Protein AF-0000000082882345 (afdb_homodimer)

Secondary structure (DSSP, 8-state):
-HHHHHHHHHHHHHHHHTT--HHHHHHHHHHHHHHHHHHHHHH---HHHHHHHTPPTT-HHHHHHHHHHHHTHHHHHHHHHHHHHHHHHHHHHHHSTT--HHHHHHHHH---TTS---GGGGGGS------S-----/-HHHHHHHHHHHHHHHHTT--HHHHHHHHHHHHHHHHHHHHHH---HHHHHHHTPPTT-HHHHHHHHHHHHTHHHHHHHHHHHHHHHHHHHHHHHSSS--HHHHHHHHH---TTS---GGGGGGS------S-----

Radius of gyration: 20.11 Å; Cα contacts (8 Å, |Δi|>4): 375; chains: 2; bounding box: 35×78×41 Å

Foldseek 3Di:
DVVVVVVLVVQLVVVVVVPDDSVVSSVVSVVVVVVLVCCCVVVVDDSVVVLVVVDDVVDPSVVVVVVCVVVPVVVVVVVVLVVQLVVQCVVCVVDPDPPDSVVSSCVVVDDPPPPDPDCVVVVVPDDPDPDPDDPDD/DVVVVVVLVVQLVVVVVVPDDSVVSSVVSVVVVVVLVCCCVVVVDDSVVVLVVVDDVVDPSVVVVVVCVVVPVVVVVVVVLVVQLVVQCVVCVVDPDPPDSVVSSCVVVDDPPPPDPDCVVVVVPDDDDPDPDDPDD

pLDDT: mean 76.79, std 26.61, range [17.96, 98.16]

InterPro domains:
  IPR008927 6-phosphogluconate dehydrogenase-like, C-terminal domain superfamily [SSF48179] (4-93)
  IPR029036 Pyrroline-5-carboxylate reductase, dimerisation domain [PF14748] (3-90)

Solvent-accessible surface area (backbone atoms only — not comparable to full-atom values): 14504 Å² total; per-residue (Å²): 54,46,61,47,23,48,47,31,48,13,38,14,51,13,34,34,73,73,68,39,57,62,71,59,18,40,52,41,29,28,45,18,32,31,44,37,17,46,49,38,70,73,70,67,51,57,42,70,58,56,26,54,71,67,43,52,92,92,32,30,56,50,44,18,44,48,38,31,61,74,60,38,47,43,60,34,34,22,50,12,44,44,42,16,39,53,44,36,51,58,51,41,63,68,66,52,70,94,65,54,71,63,57,52,45,42,54,59,29,42,53,68,81,82,62,75,63,74,68,80,63,61,61,71,72,69,64,70,86,76,73,90,71,80,85,70,129,53,45,60,46,23,47,48,32,48,12,37,15,50,14,34,35,74,74,69,39,57,62,71,58,17,41,52,40,29,27,46,16,33,30,43,36,18,46,48,37,69,72,69,65,50,57,41,70,56,56,27,52,71,68,43,52,91,92,32,30,56,50,43,17,42,48,39,32,60,74,59,37,48,43,58,35,35,22,49,11,46,44,42,16,38,54,43,35,52,57,51,42,62,68,66,51,72,91,66,54,70,62,56,53,44,42,54,59,30,43,54,68,79,81,62,74,62,70,65,80,63,58,62,70,70,69,65,70,83,76,74,90,71,81,86,73,131

Sequence (274 aa):
MSMMFAAIEGLADGGVKMGLPRDLSIKLAAHTLLGAAKMVLETGEHPAVLKEEVQSPAGSTIYGIHELERGGMRGLLINAVEAASNRSKNVGDQNLPRQSIHRTLISTFACPEGMVVPSKFDNCEHSPPLTPGTCQFMSMMFAAIEGLADGGVKMGLPRDLSIKLAAHTLLGAAKMVLETGEHPAVLKEEVQSPAGSTIYGIHELERGGMRGLLINAVEAASNRSKNVGDQNLPRQSIHRTLISTFACPEGMVVPSKFDNCEHSPPLTPGTCQF

Structure (mmCIF, N/CA/C/O backbone):
data_AF-0000000082882345-model_v1
#
loop_
_entity.id
_entity.type
_entity.pdbx_description
1 polymer 'pyrroline-5-carboxylate reductase'
#
loop_
_atom_site.group_PDB
_atom_site.id
_atom_site.type_symbol
_atom_site.label_atom_id
_atom_site.label_alt_id
_atom_site.label_comp_id
_atom_site.label_asym_id
_atom_site.label_entity_id
_atom_site.label_seq_id
_atom_site.pdbx_PDB_ins_code
_atom_site.Cartn_x
_atom_site.Cartn_y
_atom_site.Cartn_z
_atom_site.occupancy
_atom_site.B_iso_or_equiv
_atom_site.auth_seq_id
_atom_site.auth_comp_id
_atom_site.auth_asym_id
_atom_site.auth_atom_id
_atom_site.pdbx_PDB_model_num
ATOM 1 N N . MET A 1 1 ? -0.549 5.593 8.267 1 82 1 MET A N 1
ATOM 2 C CA . MET A 1 1 ? -0.065 4.222 8.409 1 82 1 MET A CA 1
ATOM 3 C C . MET A 1 1 ? -1.224 3.231 8.383 1 82 1 MET A C 1
ATOM 5 O O . MET A 1 1 ? -1.162 2.216 7.688 1 82 1 MET A O 1
ATOM 9 N N . SER A 1 2 ? -2.326 3.56 9.036 1 89.08 2 SER A N 1
ATOM 10 C CA . SER A 1 2 ? -3.488 2.685 9.151 1 89.08 2 SER A CA 1
ATOM 11 C C . SER A 1 2 ? -3.963 2.214 7.78 1 89.08 2 SER A C 1
ATOM 13 O O . SER A 1 2 ? -4.337 1.052 7.612 1 89.08 2 SER A O 1
ATOM 15 N N . MET A 1 3 ? -3.859 3.046 6.853 1 92.65 3 MET A N 1
ATOM 16 C CA . MET A 1 3 ? -4.312 2.751 5.497 1 92.65 3 MET A CA 1
ATOM 17 C C . MET A 1 3 ? -3.505 1.607 4.89 1 92.65 3 MET A C 1
ATOM 19 O O . MET A 1 3 ? -4.05 0.774 4.164 1 92.65 3 MET A O 1
ATOM 23 N N . MET A 1 4 ? -2.257 1.597 5.227 1 95.06 4 MET A N 1
ATOM 24 C CA . MET A 1 4 ? -1.388 0.574 4.652 1 95.06 4 MET A CA 1
ATOM 25 C C . MET A 1 4 ? -1.59 -0.767 5.351 1 95.06 4 MET A C 1
ATOM 27 O O . MET A 1 4 ? -1.364 -1.822 4.756 1 95.06 4 MET A O 1
ATOM 31 N N . PHE A 1 5 ? -2.014 -0.707 6.645 1 96.99 5 PHE A N 1
ATOM 32 C CA . PHE A 1 5 ? -2.42 -1.958 7.275 1 96.99 5 PHE A CA 1
ATOM 33 C C . PHE A 1 5 ? -3.628 -2.555 6.564 1 96.99 5 PHE A C 1
ATOM 35 O O . PHE A 1 5 ? -3.713 -3.773 6.389 1 96.99 5 PHE A O 1
ATOM 42 N N . ALA A 1 6 ? -4.529 -1.711 6.148 1 96.84 6 ALA A N 1
ATOM 43 C CA . ALA A 1 6 ? -5.684 -2.175 5.383 1 96.84 6 ALA A CA 1
ATOM 44 C C . ALA A 1 6 ? -5.252 -2.771 4.047 1 96.84 6 ALA A C 1
ATOM 46 O O . ALA A 1 6 ? -5.849 -3.74 3.57 1 96.84 6 ALA A O 1
ATOM 47 N N . ALA A 1 7 ? -4.252 -2.148 3.452 1 97.79 7 ALA A N 1
ATOM 48 C CA . ALA A 1 7 ? -3.725 -2.678 2.197 1 97.79 7 ALA A CA 1
ATOM 49 C C . ALA A 1 7 ? -3.119 -4.064 2.399 1 97.79 7 ALA A C 1
ATOM 51 O O . ALA A 1 7 ? -3.347 -4.971 1.594 1 97.79 7 ALA A O 1
ATOM 52 N N . ILE A 1 8 ? -2.349 -4.205 3.494 1 97.77 8 ILE A N 1
ATOM 53 C CA . ILE A 1 8 ? -1.75 -5.501 3.793 1 97.77 8 ILE A CA 1
ATOM 54 C C . ILE A 1 8 ? -2.849 -6.539 4.011 1 97.77 8 ILE A C 1
ATOM 56 O O . ILE A 1 8 ? -2.751 -7.668 3.524 1 97.77 8 ILE A O 1
ATOM 60 N N . GLU A 1 9 ? -3.923 -6.146 4.689 1 97.84 9 GLU A N 1
ATOM 61 C CA . GLU A 1 9 ? -5.057 -7.042 4.891 1 97.84 9 GLU A CA 1
ATOM 62 C C . GLU A 1 9 ? -5.679 -7.455 3.56 1 97.84 9 GLU A C 1
ATOM 64 O O . GLU A 1 9 ? -5.962 -8.635 3.341 1 97.84 9 GLU A O 1
ATOM 69 N N . GLY A 1 10 ? -5.876 -6.488 2.696 1 97.77 10 GLY A N 1
ATOM 70 C CA . GLY A 1 10 ? -6.459 -6.784 1.397 1 97.77 10 GLY A CA 1
ATOM 71 C C . GLY A 1 10 ? -5.608 -7.719 0.561 1 97.77 10 GLY A C 1
ATOM 72 O O . GLY A 1 10 ? -6.116 -8.685 -0.012 1 97.77 10 GLY A O 1
ATOM 73 N N . LEU A 1 11 ? -4.323 -7.442 0.508 1 97.69 11 LEU A N 1
ATOM 74 C CA . LEU A 1 11 ? -3.398 -8.3 -0.225 1 97.69 11 LEU A CA 1
ATOM 75 C C . LEU A 1 11 ? -3.383 -9.708 0.361 1 97.69 11 LEU A C 1
ATOM 77 O O . LEU A 1 11 ? -3.431 -10.693 -0.38 1 97.69 11 LEU A O 1
ATOM 81 N N . ALA A 1 12 ? -3.306 -9.758 1.709 1 97.83 12 ALA A N 1
ATOM 82 C CA . ALA A 1 12 ? -3.276 -11.051 2.389 1 97.83 12 ALA A CA 1
ATOM 83 C C . ALA A 1 12 ? -4.549 -11.845 2.114 1 97.83 12 ALA A C 1
ATOM 85 O O . ALA A 1 12 ? -4.495 -13.054 1.875 1 97.83 12 ALA A O 1
ATOM 86 N N . ASP A 1 13 ? -5.715 -11.21 2.123 1 98.16 13 ASP A N 1
ATOM 87 C CA . ASP A 1 13 ? -6.977 -11.87 1.805 1 98.16 13 ASP A CA 1
ATOM 88 C C . ASP A 1 13 ? -6.965 -12.423 0.382 1 98.16 13 ASP A C 1
ATOM 90 O O . ASP A 1 13 ? -7.516 -13.494 0.122 1 98.16 13 ASP A O 1
ATOM 94 N N . GLY A 1 14 ? -6.403 -11.672 -0.5 1 97.65 14 GLY A N 1
ATOM 95 C CA . GLY A 1 14 ? -6.219 -12.197 -1.843 1 97.65 14 GLY A CA 1
ATOM 96 C C . GLY A 1 14 ? -5.374 -13.457 -1.881 1 97.65 14 GLY A C 1
ATOM 97 O O . GLY A 1 14 ? -5.715 -14.418 -2.573 1 97.65 14 GLY A O 1
ATOM 98 N N . GLY A 1 15 ? -4.251 -13.426 -1.155 1 96.09 15 GLY A N 1
ATOM 99 C CA . GLY A 1 15 ? -3.427 -14.62 -1.05 1 96.09 15 GLY A CA 1
ATOM 100 C C . GLY A 1 15 ? -4.179 -15.817 -0.498 1 96.09 15 GLY A C 1
ATOM 101 O O . GLY A 1 15 ? -4.084 -16.92 -1.04 1 96.09 15 GLY A O 1
ATOM 102 N N . VAL A 1 16 ? -4.923 -15.636 0.565 1 97.32 16 VAL A N 1
ATOM 103 C CA . VAL A 1 16 ? -5.715 -16.694 1.183 1 97.32 16 VAL A CA 1
ATOM 104 C C . VAL A 1 16 ? -6.747 -17.216 0.187 1 97.32 16 VAL A C 1
ATOM 106 O O . VAL A 1 16 ? -6.933 -18.428 0.053 1 97.32 16 VAL A O 1
ATOM 109 N N . LYS A 1 17 ? -7.39 -16.321 -0.508 1 97.53 17 LYS A N 1
ATOM 110 C CA . LYS A 1 17 ? -8.37 -16.706 -1.52 1 97.53 17 LYS A CA 1
ATOM 111 C C . LYS A 1 17 ? -7.744 -17.613 -2.576 1 97.53 17 LYS A C 1
ATOM 113 O O . LYS A 1 17 ? -8.397 -18.528 -3.082 1 97.53 17 LYS A O 1
ATOM 118 N N . MET A 1 18 ? -6.531 -17.349 -2.827 1 95.55 18 MET A N 1
ATOM 119 C CA . MET A 1 18 ? -5.846 -18.103 -3.873 1 95.55 18 MET A CA 1
ATOM 120 C C . MET A 1 18 ? -5.207 -19.366 -3.304 1 95.55 18 MET A C 1
ATOM 122 O O . MET A 1 18 ? -4.475 -20.067 -4.005 1 95.55 18 MET A O 1
ATOM 126 N N . GLY A 1 19 ? -5.306 -19.606 -1.957 1 94.29 19 GLY A N 1
ATOM 127 C CA . GLY A 1 19 ? -4.934 -20.905 -1.42 1 94.29 19 GLY A CA 1
ATOM 128 C C . GLY A 1 19 ? -3.744 -20.844 -0.481 1 94.29 19 GLY A C 1
ATOM 129 O O . GLY A 1 19 ? -3.263 -21.878 -0.012 1 94.29 19 GLY A O 1
ATOM 130 N N . LEU A 1 20 ? -3.263 -19.697 -0.133 1 94.35 20 LEU A N 1
ATOM 131 C CA . LEU A 1 20 ? -2.132 -19.575 0.781 1 94.35 20 LEU A CA 1
ATOM 132 C C . LEU A 1 20 ? -2.606 -19.528 2.229 1 94.35 20 LEU A C 1
ATOM 134 O O . LEU A 1 20 ? -3.662 -18.962 2.523 1 94.35 20 LEU A O 1
ATOM 138 N N . PRO A 1 21 ? -1.795 -20.12 3.056 1 96.67 21 PRO A N 1
ATOM 139 C CA . PRO A 1 21 ? -2.117 -19.931 4.472 1 96.67 21 PRO A CA 1
ATOM 140 C C . PRO A 1 21 ? -2.099 -18.463 4.891 1 96.67 21 PRO A C 1
ATOM 142 O O . PRO A 1 21 ? -1.271 -17.689 4.404 1 96.67 21 PRO A O 1
ATOM 145 N N . ARG A 1 22 ? -2.899 -18.092 5.827 1 96.58 22 ARG A N 1
ATOM 146 C CA . ARG A 1 22 ? -3.083 -16.708 6.252 1 96.58 22 ARG A CA 1
ATOM 147 C C . ARG A 1 22 ? -1.765 -16.097 6.714 1 96.58 22 ARG A C 1
ATOM 149 O O . ARG A 1 22 ? -1.422 -14.979 6.324 1 96.58 22 ARG A O 1
ATOM 156 N N . ASP A 1 23 ? -1.01 -16.795 7.553 1 95.58 23 ASP A N 1
ATOM 157 C CA . ASP A 1 23 ? 0.224 -16.254 8.114 1 95.58 23 ASP A CA 1
ATOM 158 C C . ASP A 1 23 ? 1.242 -15.955 7.015 1 95.58 23 ASP A C 1
ATOM 160 O O . ASP A 1 23 ? 1.903 -14.915 7.041 1 95.58 23 ASP A O 1
ATOM 164 N N . LEU A 1 24 ? 1.328 -16.855 6.091 1 95.14 24 LEU A N 1
ATOM 165 C CA . LEU A 1 24 ? 2.23 -16.659 4.961 1 95.14 24 LEU A CA 1
ATOM 166 C C . LEU A 1 24 ? 1.772 -15.488 4.098 1 95.14 24 LEU A C 1
ATOM 168 O O . LEU A 1 24 ? 2.594 -14.689 3.641 1 95.14 24 LEU A O 1
ATOM 172 N N . SER A 1 25 ? 0.481 -15.417 3.927 1 96.88 25 SER A N 1
ATOM 173 C CA . SER A 1 25 ? -0.074 -14.349 3.101 1 96.88 25 SER A CA 1
ATOM 174 C C . SER A 1 25 ? 0.215 -12.978 3.704 1 96.88 25 SER A C 1
ATOM 176 O O . SER A 1 25 ? 0.553 -12.036 2.983 1 96.88 25 SER A O 1
ATOM 178 N N . ILE A 1 26 ? 0.143 -12.87 5.026 1 97.41 26 ILE A N 1
ATOM 179 C CA . ILE A 1 26 ? 0.403 -11.606 5.708 1 97.41 26 ILE A CA 1
ATOM 180 C C . ILE A 1 26 ? 1.878 -11.24 5.57 1 97.41 26 ILE A C 1
ATOM 182 O O . ILE A 1 26 ? 2.213 -10.094 5.259 1 97.41 26 ILE A O 1
ATOM 186 N N . LYS A 1 27 ? 2.695 -12.19 5.758 1 96.22 27 LYS A N 1
ATOM 187 C CA . LYS A 1 27 ? 4.132 -11.95 5.663 1 96.22 27 LYS A CA 1
ATOM 188 C C . LYS A 1 27 ? 4.527 -11.529 4.25 1 96.22 27 LYS A C 1
ATOM 190 O O . LYS A 1 27 ? 5.305 -10.59 4.071 1 96.22 27 LYS A O 1
ATOM 195 N N . LEU A 1 28 ? 3.963 -12.22 3.281 1 95.35 28 LEU A N 1
ATOM 196 C CA . LEU A 1 28 ? 4.269 -11.893 1.892 1 95.35 28 LEU A CA 1
ATOM 197 C C . LEU A 1 28 ? 3.762 -10.499 1.538 1 95.35 28 LEU A C 1
ATOM 199 O O . LEU A 1 28 ? 4.456 -9.735 0.863 1 95.35 28 LEU A O 1
ATOM 203 N N . ALA A 1 29 ? 2.575 -10.208 1.977 1 97.34 29 ALA A N 1
ATOM 204 C CA . ALA A 1 29 ? 2.014 -8.882 1.729 1 97.34 29 ALA A CA 1
ATOM 205 C C . ALA A 1 29 ? 2.883 -7.793 2.353 1 97.34 29 ALA A C 1
ATOM 207 O O . ALA A 1 29 ? 3.174 -6.78 1.714 1 97.34 29 ALA A O 1
ATOM 208 N N . ALA A 1 30 ? 3.308 -7.992 3.599 1 96.94 30 ALA A N 1
ATOM 209 C CA . ALA A 1 30 ? 4.151 -7.02 4.29 1 96.94 30 ALA A CA 1
ATOM 210 C C . ALA A 1 30 ? 5.494 -6.858 3.583 1 96.94 30 ALA A C 1
ATOM 212 O O . ALA A 1 30 ? 6 -5.742 3.445 1 96.94 30 ALA A O 1
ATOM 213 N N . HIS A 1 31 ? 6.048 -7.894 3.089 1 95.37 31 HIS A N 1
ATOM 214 C CA . HIS A 1 31 ? 7.313 -7.837 2.365 1 95.37 31 HIS A CA 1
ATOM 215 C C . HIS A 1 31 ? 7.153 -7.112 1.033 1 95.37 31 HIS A C 1
ATOM 217 O O . HIS A 1 31 ? 8.073 -6.427 0.58 1 95.37 31 HIS A O 1
ATOM 223 N N . THR A 1 32 ? 5.999 -7.324 0.413 1 95.94 32 THR A N 1
ATOM 224 C CA . THR A 1 32 ? 5.724 -6.612 -0.83 1 95.94 32 THR A CA 1
ATOM 225 C C . THR A 1 32 ? 5.736 -5.103 -0.604 1 95.94 32 THR A C 1
ATOM 227 O 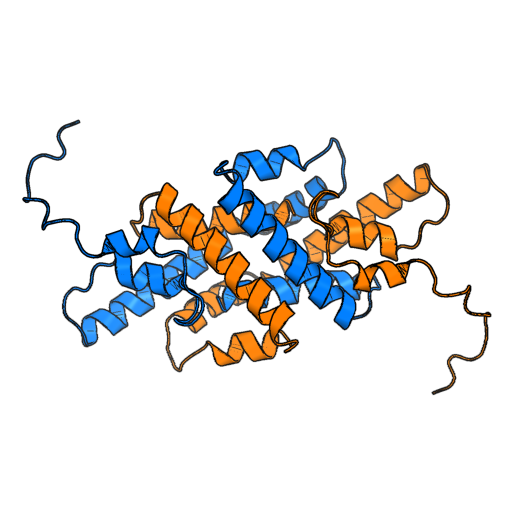O . THR A 1 32 ? 6.313 -4.356 -1.396 1 95.94 32 THR A O 1
ATOM 230 N N . LEU A 1 33 ? 5.079 -4.651 0.497 1 97.02 33 LEU A N 1
ATOM 231 C CA . LEU A 1 33 ? 5.101 -3.233 0.838 1 97.02 33 LEU A CA 1
ATOM 232 C C . LEU A 1 33 ? 6.519 -2.774 1.161 1 97.02 33 LEU A C 1
ATOM 234 O O . LEU A 1 33 ? 6.958 -1.722 0.691 1 97.02 33 LEU A O 1
ATOM 238 N N . LEU A 1 34 ? 7.247 -3.575 1.949 1 95.73 34 LEU A N 1
ATOM 239 C CA . LEU A 1 34 ? 8.612 -3.25 2.349 1 95.73 34 LEU A CA 1
ATOM 240 C C . LEU A 1 34 ? 9.518 -3.114 1.13 1 95.73 34 LEU A C 1
ATOM 242 O O . LEU A 1 34 ? 10.278 -2.149 1.021 1 95.73 34 LEU A O 1
ATOM 246 N N . GLY A 1 35 ? 9.421 -4.057 0.228 1 93.79 35 GLY A N 1
ATOM 247 C CA . GLY A 1 35 ? 10.234 -4.039 -0.977 1 93.79 35 GLY A CA 1
ATOM 248 C C . GLY A 1 35 ? 9.968 -2.832 -1.858 1 93.79 35 GLY A C 1
ATOM 249 O O . GLY A 1 35 ? 10.904 -2.175 -2.319 1 93.79 35 GLY A O 1
ATOM 250 N N . ALA A 1 36 ? 8.733 -2.57 -2.077 1 96.08 36 ALA A N 1
ATOM 251 C CA . ALA A 1 36 ? 8.37 -1.426 -2.911 1 96.08 36 ALA A CA 1
ATOM 252 C C . ALA A 1 36 ? 8.864 -0.12 -2.295 1 96.08 36 ALA A C 1
ATOM 254 O O . ALA A 1 36 ? 9.446 0.719 -2.987 1 96.08 36 ALA A O 1
ATOM 255 N N . ALA A 1 37 ? 8.621 0.016 -1.001 1 96.25 37 ALA A N 1
ATOM 256 C CA . ALA A 1 37 ? 9.051 1.225 -0.304 1 96.25 37 ALA A CA 1
ATOM 257 C C . ALA A 1 37 ? 10.565 1.398 -0.387 1 96.25 37 ALA A C 1
ATOM 259 O O . ALA A 1 37 ? 11.055 2.485 -0.704 1 96.25 37 ALA A O 1
ATOM 260 N N . LYS A 1 38 ? 11.277 0.355 -0.131 1 95.38 38 LYS A N 1
ATOM 261 C CA . LYS A 1 38 ? 12.736 0.4 -0.163 1 95.38 38 LYS A CA 1
ATOM 262 C C . LYS A 1 38 ? 13.245 0.772 -1.553 1 95.38 38 LYS A C 1
ATOM 264 O O . LYS A 1 38 ? 14.18 1.563 -1.687 1 95.38 38 LYS A O 1
ATOM 269 N N . MET A 1 39 ? 12.674 0.239 -2.557 1 95.98 39 MET A N 1
ATOM 270 C CA . MET A 1 39 ? 13.119 0.519 -3.919 1 95.98 39 MET A CA 1
ATOM 271 C C . MET A 1 39 ? 12.958 1.999 -4.251 1 95.98 39 MET A C 1
ATOM 273 O O . MET A 1 39 ? 13.855 2.61 -4.833 1 95.98 39 MET A O 1
ATOM 277 N N . VAL A 1 40 ? 11.828 2.525 -3.867 1 96.49 40 VAL A N 1
ATOM 278 C CA . VAL A 1 40 ? 11.588 3.941 -4.121 1 96.49 40 VAL A CA 1
ATOM 279 C C . VAL A 1 40 ? 12.592 4.785 -3.339 1 96.49 40 VAL A C 1
ATOM 281 O O . VAL A 1 40 ? 13.176 5.727 -3.881 1 96.49 40 VAL A O 1
ATOM 284 N N . LEU A 1 41 ? 12.825 4.437 -2.072 1 95.34 41 LEU A N 1
ATOM 285 C CA . LEU A 1 41 ? 13.658 5.234 -1.179 1 95.34 41 LEU A CA 1
ATOM 286 C C . LEU A 1 41 ? 15.134 5.074 -1.526 1 95.34 41 LEU A C 1
ATOM 288 O O . LEU A 1 41 ? 15.91 6.026 -1.41 1 95.34 41 LEU A O 1
ATOM 292 N N . GLU A 1 42 ? 15.555 3.965 -1.969 1 94.92 42 GLU A N 1
ATOM 293 C CA . GLU A 1 42 ? 16.961 3.692 -2.255 1 94.92 42 GLU A CA 1
ATOM 294 C C . GLU A 1 42 ? 17.342 4.17 -3.654 1 94.92 42 GLU A C 1
ATOM 296 O O . GLU A 1 42 ? 18.434 4.705 -3.856 1 94.92 42 GLU A O 1
ATOM 301 N N . THR A 1 43 ? 16.478 3.986 -4.66 1 94.77 43 THR A N 1
ATOM 302 C CA . THR A 1 43 ? 16.807 4.332 -6.038 1 94.77 43 THR A CA 1
ATOM 303 C C . THR A 1 43 ? 16.533 5.809 -6.305 1 94.77 43 THR A C 1
ATOM 305 O O . THR A 1 43 ? 17.16 6.415 -7.177 1 94.77 43 THR A O 1
ATOM 308 N N . GLY A 1 44 ? 15.473 6.342 -5.634 1 94.65 44 GLY A N 1
ATOM 309 C CA . GLY A 1 44 ? 15.048 7.708 -5.9 1 94.65 44 GLY A CA 1
ATOM 310 C C . GLY A 1 44 ? 14.275 7.85 -7.197 1 94.65 44 GLY A C 1
ATOM 311 O O . GLY A 1 44 ? 13.96 8.965 -7.619 1 94.65 44 GLY A O 1
ATOM 312 N N . GLU A 1 45 ? 14.021 6.754 -7.825 1 95.31 45 GLU A N 1
ATOM 313 C CA . GLU A 1 45 ? 13.244 6.779 -9.061 1 95.31 45 GLU A CA 1
ATOM 314 C C . GLU A 1 45 ? 11.765 7.024 -8.779 1 95.31 45 GLU A C 1
ATOM 316 O O . GLU A 1 45 ? 11.252 6.62 -7.733 1 95.31 45 GLU A O 1
ATOM 321 N N . HIS A 1 46 ? 11.189 7.678 -9.721 1 97.21 46 HIS A N 1
ATOM 322 C CA . HIS A 1 46 ? 9.753 7.894 -9.594 1 97.21 46 HIS A CA 1
ATOM 323 C C . HIS A 1 46 ? 8.996 6.569 -9.577 1 97.21 46 HIS A C 1
ATOM 325 O O . HIS A 1 46 ? 9.294 5.669 -10.365 1 97.21 46 HIS A O 1
ATOM 331 N N . PRO A 1 47 ? 8.016 6.43 -8.738 1 97.63 47 PRO A N 1
ATOM 332 C CA . PRO A 1 47 ? 7.286 5.166 -8.612 1 97.63 47 PRO A CA 1
ATOM 333 C C . PRO A 1 47 ? 6.674 4.704 -9.932 1 97.63 47 PRO A C 1
ATOM 335 O O . PRO A 1 47 ? 6.586 3.5 -10.188 1 97.63 47 PRO A O 1
ATOM 338 N N . ALA A 1 48 ? 6.222 5.628 -10.751 1 96.84 48 ALA A N 1
ATOM 339 C CA . ALA A 1 48 ? 5.64 5.268 -12.042 1 96.84 48 ALA A CA 1
ATOM 340 C C . ALA A 1 48 ? 6.643 4.507 -12.903 1 96.84 48 ALA A C 1
ATOM 342 O O . ALA A 1 48 ? 6.273 3.576 -13.622 1 96.84 48 ALA A O 1
ATOM 343 N N . VAL A 1 49 ? 7.893 4.948 -12.873 1 96.87 49 VAL A N 1
ATOM 344 C CA . VAL A 1 49 ? 8.957 4.306 -13.637 1 96.87 49 VAL A CA 1
ATOM 345 C C . VAL A 1 49 ? 9.208 2.901 -13.094 1 96.87 49 VAL A C 1
ATOM 347 O O . VAL A 1 49 ? 9.283 1.937 -13.86 1 96.87 49 VAL A O 1
ATOM 350 N N . LEU A 1 50 ? 9.317 2.745 -11.799 1 95.39 50 LEU A N 1
ATOM 351 C CA . LEU A 1 50 ? 9.542 1.45 -11.164 1 95.39 50 LEU A CA 1
ATOM 352 C C . LEU A 1 50 ? 8.385 0.497 -11.448 1 95.39 50 LEU A C 1
ATOM 354 O O . LEU A 1 50 ? 8.601 -0.692 -11.69 1 95.39 50 LEU A O 1
ATOM 358 N N . LYS A 1 51 ? 7.169 1.03 -11.384 1 94.79 51 LYS A N 1
ATOM 359 C CA . LYS A 1 51 ? 5.968 0.258 -11.688 1 94.79 51 LYS A CA 1
ATOM 360 C C . LYS A 1 51 ? 6.047 -0.357 -13.082 1 94.79 51 LYS A C 1
ATOM 362 O O . LYS A 1 51 ? 5.739 -1.537 -13.265 1 94.79 51 LYS A O 1
ATOM 367 N N . GLU A 1 52 ? 6.474 0.444 -14.022 1 94.28 52 GLU A N 1
ATOM 368 C CA . GLU A 1 52 ? 6.542 -0.015 -15.406 1 94.28 52 GLU A CA 1
ATOM 369 C C . GLU A 1 52 ? 7.684 -1.009 -15.602 1 94.28 52 GLU A C 1
ATOM 371 O O . GLU A 1 52 ? 7.577 -1.934 -16.41 1 94.28 52 GLU A O 1
ATOM 376 N N . GLU A 1 53 ? 8.77 -0.849 -14.874 1 92.39 53 GLU A N 1
ATOM 377 C CA . GLU A 1 53 ? 9.957 -1.689 -15.009 1 92.39 53 GLU A CA 1
ATOM 378 C C . GLU A 1 53 ? 9.67 -3.123 -14.574 1 92.39 53 GLU A C 1
ATOM 380 O O . GLU A 1 53 ? 10.288 -4.065 -15.075 1 92.39 53 GLU A O 1
ATOM 385 N N . VAL A 1 54 ? 8.705 -3.27 -13.733 1 89.69 54 VAL A N 1
ATOM 386 C CA . VAL A 1 54 ? 8.454 -4.602 -13.195 1 89.69 54 VAL A CA 1
ATOM 387 C C . VAL A 1 54 ? 7.336 -5.277 -13.987 1 89.69 54 VAL A C 1
ATOM 389 O O . VAL A 1 54 ? 6.965 -6.418 -13.7 1 89.69 54 VAL A O 1
ATOM 392 N N . GLN A 1 55 ? 6.799 -4.58 -14.941 1 91.12 55 GLN A N 1
ATOM 393 C CA . GLN A 1 55 ? 5.731 -5.131 -15.768 1 91.12 55 GLN A CA 1
ATOM 394 C C . GLN A 1 55 ? 6.289 -5.75 -17.046 1 91.12 55 GLN A C 1
ATOM 396 O O . GLN A 1 55 ? 6.994 -5.085 -17.808 1 91.12 55 GLN A O 1
ATOM 401 N N . SER A 1 56 ? 6.042 -6.979 -17.223 1 87.89 56 SER A N 1
ATOM 402 C CA . SER A 1 56 ? 6.422 -7.665 -18.453 1 87.89 56 SER A CA 1
ATOM 403 C C . SER A 1 56 ? 5.236 -7.794 -19.403 1 87.89 56 SER A C 1
ATOM 405 O O . SER A 1 56 ? 4.082 -7.68 -18.983 1 87.89 56 SER A O 1
ATOM 407 N N . PRO A 1 57 ? 5.475 -8.028 -20.686 1 90.45 57 PRO A N 1
ATOM 408 C CA . PRO A 1 57 ? 4.374 -8.185 -21.64 1 90.45 57 PRO A CA 1
ATOM 409 C C . PRO A 1 57 ? 3.486 -9.387 -21.324 1 90.45 57 PRO A C 1
ATOM 411 O O . PRO A 1 57 ? 3.971 -10.52 -21.275 1 90.45 57 PRO A O 1
ATOM 414 N N . ALA A 1 58 ? 2.182 -9.098 -21.003 1 90.25 58 ALA A N 1
ATOM 415 C CA . ALA A 1 58 ? 1.17 -10.107 -20.702 1 90.25 58 ALA A CA 1
ATOM 416 C C . ALA A 1 58 ? 1.509 -10.858 -19.417 1 90.25 58 ALA A C 1
ATOM 418 O O . ALA A 1 58 ? 1.09 -12.003 -19.231 1 90.25 58 ALA A O 1
ATOM 419 N N . GLY A 1 59 ? 2.345 -10.158 -18.634 1 85.91 59 GLY A N 1
ATOM 420 C CA . GLY A 1 59 ? 2.725 -10.795 -17.384 1 85.91 59 GLY A CA 1
ATOM 421 C C . GLY A 1 59 ? 1.645 -10.717 -16.321 1 85.91 59 GLY A C 1
ATOM 422 O O . GLY A 1 59 ? 0.623 -10.056 -16.515 1 85.91 59 GLY A O 1
ATOM 423 N N . SER A 1 60 ? 1.848 -11.336 -15.202 1 91.06 60 SER A N 1
ATOM 424 C CA . SER A 1 60 ? 0.858 -11.393 -14.131 1 91.06 60 SER A CA 1
ATOM 425 C C . SER A 1 60 ? 0.639 -10.019 -13.507 1 91.06 60 SER A C 1
ATOM 427 O O . SER A 1 60 ? -0.486 -9.666 -13.149 1 91.06 60 SER A O 1
ATOM 429 N N . THR A 1 61 ? 1.66 -9.23 -13.496 1 91.04 61 THR A N 1
ATOM 430 C CA . THR A 1 61 ? 1.619 -7.956 -12.785 1 91.04 61 THR A CA 1
ATOM 431 C C . THR A 1 61 ? 0.653 -6.989 -13.464 1 91.04 61 THR A C 1
ATOM 433 O O . THR A 1 61 ? -0.084 -6.265 -12.791 1 91.04 61 THR A O 1
ATOM 436 N N . ILE A 1 62 ? 0.658 -6.926 -14.778 1 94.04 62 ILE A N 1
ATOM 437 C CA . ILE A 1 62 ? -0.195 -5.981 -15.489 1 94.04 62 ILE A CA 1
ATOM 438 C C . ILE A 1 62 ? -1.662 -6.346 -15.273 1 94.04 62 ILE A C 1
ATOM 440 O O . ILE A 1 62 ? -2.534 -5.474 -15.288 1 94.04 62 ILE A O 1
ATOM 444 N N . TYR A 1 63 ? -1.961 -7.606 -15.115 1 94.88 63 TYR A N 1
ATOM 445 C CA . TYR A 1 63 ? -3.334 -8.014 -14.838 1 94.88 63 TYR A CA 1
ATOM 446 C C . TYR A 1 63 ? -3.786 -7.517 -13.47 1 94.88 63 TYR A C 1
ATOM 448 O O . TYR A 1 63 ? -4.929 -7.085 -13.306 1 94.88 63 TYR A O 1
ATOM 456 N N . GLY A 1 64 ? -2.863 -7.656 -12.501 1 95.32 64 GLY A N 1
ATOM 457 C CA . GLY A 1 64 ? -3.152 -7.074 -11.201 1 95.32 64 GLY A CA 1
ATOM 458 C C . GLY A 1 64 ? -3.362 -5.572 -11.252 1 95.32 64 GLY A C 1
ATOM 459 O O . GLY A 1 64 ? -4.33 -5.056 -10.69 1 95.32 64 GLY A O 1
ATOM 460 N N . ILE A 1 65 ? -2.546 -4.871 -11.984 1 96.56 65 ILE A N 1
ATOM 461 C CA . ILE A 1 65 ? -2.629 -3.421 -12.123 1 96.56 65 ILE A CA 1
ATOM 462 C C . ILE A 1 65 ? -3.933 -3.043 -12.821 1 96.56 65 ILE A C 1
ATOM 464 O O . ILE A 1 65 ? -4.577 -2.057 -12.455 1 96.56 65 ILE A O 1
ATOM 468 N N . HIS A 1 66 ? -4.297 -3.757 -13.827 1 97.13 66 HIS A N 1
ATOM 469 C CA . HIS A 1 66 ? -5.543 -3.501 -14.54 1 97.13 66 HIS A CA 1
ATOM 470 C C . HIS A 1 66 ? -6.733 -3.498 -13.586 1 97.13 66 HIS A C 1
ATOM 472 O O . HIS A 1 66 ? -7.627 -2.657 -13.704 1 97.13 66 HIS A O 1
ATOM 478 N N . GLU A 1 67 ? -6.783 -4.447 -12.706 1 97.54 67 GLU A N 1
ATOM 479 C CA . GLU A 1 67 ? -7.866 -4.501 -11.729 1 97.54 67 GLU A CA 1
ATOM 480 C C . GLU A 1 67 ? -7.86 -3.268 -10.829 1 97.54 67 GLU A C 1
ATOM 482 O O . GLU A 1 67 ? -8.919 -2.738 -10.486 1 97.54 67 GLU A O 1
ATOM 487 N N . LEU A 1 68 ? -6.687 -2.823 -10.413 1 97.2 68 LEU A N 1
ATOM 488 C CA . LEU A 1 68 ? -6.58 -1.636 -9.573 1 97.2 68 LEU A CA 1
ATOM 489 C C . LEU A 1 68 ? -7.081 -0.399 -10.312 1 97.2 68 LEU A C 1
ATOM 491 O O . LEU A 1 68 ? -7.791 0.428 -9.736 1 97.2 68 LEU A O 1
ATOM 495 N N . GLU A 1 69 ? -6.671 -0.28 -11.549 1 96.2 69 GLU A N 1
ATOM 496 C CA . GLU A 1 69 ? -7.103 0.861 -12.351 1 96.2 69 GLU A CA 1
ATOM 497 C C . GLU A 1 69 ? -8.611 0.833 -12.585 1 96.2 69 GLU A C 1
ATOM 499 O O . GLU A 1 69 ? -9.271 1.873 -12.54 1 96.2 69 GLU A O 1
ATOM 504 N N . ARG A 1 70 ? -9.151 -0.331 -12.814 1 96.97 70 ARG A N 1
ATOM 505 C CA . ARG A 1 70 ? -10.587 -0.496 -13.013 1 96.97 70 ARG A CA 1
ATOM 506 C C . ARG A 1 70 ? -11.365 -0.063 -11.775 1 96.97 70 ARG A C 1
ATOM 508 O O . ARG A 1 70 ? -12.458 0.494 -11.885 1 96.97 70 ARG A O 1
ATOM 515 N N . GLY A 1 71 ? -10.782 -0.309 -10.633 1 96.6 71 GLY A N 1
ATOM 516 C CA . GLY A 1 71 ? -11.435 0.026 -9.377 1 96.6 71 GLY A CA 1
ATOM 517 C C . GLY A 1 71 ? -11.117 1.429 -8.895 1 96.6 71 GLY A C 1
ATOM 518 O O . GLY A 1 71 ? -11.669 1.887 -7.892 1 96.6 71 GLY A O 1
ATOM 519 N N . GLY A 1 72 ? -10.19 2.142 -9.6 1 96.65 72 GLY A N 1
ATOM 520 C CA . GLY A 1 72 ? -9.862 3.516 -9.254 1 96.65 72 GLY A CA 1
ATOM 521 C C . GLY A 1 72 ? -9.048 3.633 -7.98 1 96.65 72 GLY A C 1
ATOM 522 O O . GLY A 1 72 ? -9.322 4.492 -7.138 1 96.65 72 GLY A O 1
ATOM 523 N N . MET A 1 73 ? -8.105 2.788 -7.774 1 96.28 73 MET A N 1
ATOM 524 C CA . MET A 1 73 ? -7.316 2.748 -6.546 1 96.28 73 MET A CA 1
ATOM 525 C C . MET A 1 73 ? -6.653 4.095 -6.281 1 96.28 73 MET A C 1
ATOM 527 O O . MET A 1 73 ? -6.667 4.588 -5.152 1 96.28 73 MET A O 1
ATOM 531 N N . ARG A 1 74 ? -6.086 4.701 -7.309 1 95.91 74 ARG A N 1
ATOM 532 C CA . ARG A 1 74 ? -5.409 5.983 -7.137 1 95.91 74 ARG A CA 1
ATOM 533 C C . ARG A 1 74 ? -6.365 7.037 -6.589 1 95.91 74 ARG A C 1
ATOM 535 O O . ARG A 1 74 ? -6.038 7.742 -5.632 1 95.91 74 ARG A O 1
ATOM 542 N N . GLY A 1 75 ? -7.495 7.076 -7.222 1 97.64 75 GLY A N 1
ATOM 543 C CA . GLY A 1 75 ? -8.496 8.015 -6.74 1 97.64 75 GLY A CA 1
ATOM 544 C C . GLY A 1 75 ? -8.916 7.755 -5.305 1 97.64 75 GLY A C 1
ATOM 545 O O . GLY A 1 75 ? -9.129 8.694 -4.535 1 97.64 75 GLY A O 1
ATOM 546 N N . LEU A 1 76 ? -9.038 6.539 -4.994 1 97.5 76 LEU A N 1
ATOM 547 C CA . LEU A 1 76 ? -9.42 6.134 -3.646 1 97.5 76 LEU A CA 1
ATOM 548 C C . LEU A 1 76 ? -8.393 6.609 -2.623 1 97.5 76 LEU A C 1
ATOM 550 O O . LEU A 1 76 ? -8.758 7.117 -1.56 1 97.5 76 LEU A O 1
ATOM 554 N N . LEU A 1 77 ? -7.12 6.451 -2.919 1 97.84 77 LEU A N 1
ATOM 555 C CA . LEU A 1 77 ? -6.055 6.853 -2.007 1 97.84 77 LEU A CA 1
ATOM 556 C C . LEU A 1 77 ? -5.976 8.372 -1.899 1 97.84 77 LEU A C 1
ATOM 558 O O . LEU A 1 77 ? -5.719 8.909 -0.819 1 97.84 77 LEU A O 1
ATOM 562 N N . ILE A 1 78 ? -6.231 9.076 -3.019 1 98.11 78 ILE A N 1
ATOM 563 C CA . ILE A 1 78 ? -6.288 10.533 -2.981 1 98.11 78 ILE A CA 1
ATOM 564 C C . ILE A 1 78 ? -7.402 10.982 -2.037 1 98.11 78 ILE A C 1
ATOM 566 O O . ILE A 1 78 ? -7.188 11.84 -1.178 1 98.11 78 ILE A O 1
ATOM 570 N N . ASN A 1 79 ? -8.575 10.357 -2.22 1 98.06 79 ASN A N 1
ATOM 571 C CA . ASN A 1 79 ? -9.704 10.69 -1.358 1 98.06 79 ASN A CA 1
ATOM 572 C C . ASN A 1 79 ? -9.375 10.455 0.113 1 98.06 79 ASN A C 1
ATOM 574 O O . ASN A 1 79 ? -9.775 11.239 0.976 1 98.06 79 ASN A O 1
ATOM 578 N N . ALA A 1 80 ? -8.721 9.36 0.388 1 97.56 80 ALA A N 1
ATOM 579 C CA . ALA A 1 80 ? -8.378 9.008 1.763 1 97.56 80 ALA A CA 1
ATOM 580 C C . ALA A 1 80 ? -7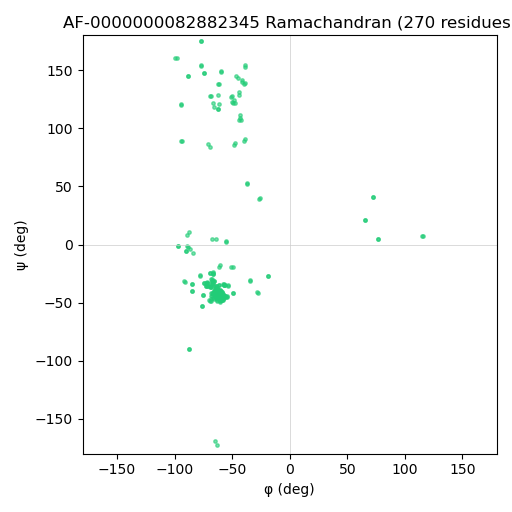.438 10.041 2.376 1 97.56 80 ALA A C 1
ATOM 582 O O . ALA A 1 80 ? -7.652 10.494 3.503 1 97.56 80 ALA A O 1
ATOM 583 N N . VAL A 1 81 ? -6.379 10.424 1.68 1 96.63 81 VAL A N 1
ATOM 584 C CA . VAL A 1 81 ? -5.419 11.412 2.159 1 96.63 81 VAL A CA 1
ATOM 585 C C . VAL A 1 81 ? -6.118 12.754 2.365 1 96.63 81 VAL A C 1
ATOM 587 O O . VAL A 1 81 ? -5.887 13.434 3.368 1 96.63 81 VAL A O 1
ATOM 590 N N . GLU A 1 82 ? -6.958 13.107 1.422 1 96.24 82 GLU A N 1
ATOM 591 C CA . GLU A 1 82 ? -7.703 14.359 1.519 1 96.24 82 GLU A CA 1
ATOM 592 C C . GLU A 1 82 ? -8.592 14.377 2.759 1 96.24 82 GLU A C 1
ATOM 594 O O . GLU A 1 82 ? -8.606 15.358 3.505 1 96.24 82 GLU A O 1
ATOM 599 N N . ALA A 1 83 ? -9.329 13.354 2.953 1 96.05 83 ALA A N 1
ATOM 600 C CA . ALA A 1 83 ? -10.239 13.275 4.093 1 96.05 83 ALA A CA 1
ATOM 601 C C . ALA A 1 83 ? -9.473 13.347 5.412 1 96.05 83 ALA A C 1
ATOM 603 O O . ALA A 1 83 ? -9.888 14.045 6.34 1 96.05 83 ALA A O 1
ATOM 604 N N . ALA A 1 84 ? -8.387 12.602 5.488 1 94.24 84 ALA A N 1
ATOM 605 C CA . ALA A 1 84 ? -7.571 12.602 6.7 1 94.24 84 ALA A CA 1
ATOM 606 C C . ALA A 1 84 ? -6.96 13.977 6.95 1 94.24 84 ALA A C 1
ATOM 608 O O . ALA A 1 84 ? -6.962 14.468 8.081 1 94.24 84 ALA A O 1
ATOM 609 N N . SER A 1 85 ? -6.417 14.573 5.918 1 92.48 85 SER A N 1
ATOM 610 C CA . SER A 1 85 ? -5.776 15.879 6.021 1 92.48 85 SER A CA 1
ATOM 611 C C . SER A 1 85 ? -6.776 16.956 6.428 1 92.48 85 SER A C 1
ATOM 613 O O . SER A 1 85 ? -6.476 17.801 7.273 1 92.48 85 SER A O 1
ATOM 615 N N . ASN A 1 86 ? -7.941 16.955 5.793 1 92.61 86 ASN A N 1
ATOM 616 C CA . ASN A 1 86 ? -8.98 17.929 6.11 1 92.61 86 ASN A CA 1
ATOM 617 C C . ASN A 1 86 ? -9.426 17.819 7.565 1 92.61 86 ASN A C 1
ATOM 619 O O . ASN A 1 86 ? -9.678 18.833 8.22 1 92.61 86 ASN A O 1
ATOM 623 N N . ARG A 1 87 ? -9.501 16.598 8.011 1 90.79 87 ARG A N 1
ATOM 624 C CA . ARG A 1 87 ? -9.863 16.392 9.41 1 90.79 87 ARG A CA 1
ATOM 625 C C . ARG A 1 87 ? -8.789 16.947 10.34 1 90.79 87 ARG A C 1
ATOM 627 O O . ARG A 1 87 ? -9.103 17.539 11.375 1 90.79 87 ARG A O 1
ATOM 634 N N . SER A 1 88 ? -7.536 16.696 10.057 1 85.95 88 SER A N 1
ATOM 635 C CA . SER A 1 88 ? -6.428 17.174 10.878 1 85.95 88 SER A CA 1
ATOM 636 C C . SER A 1 88 ? -6.377 18.698 10.905 1 85.95 88 SER A C 1
ATOM 638 O O . SER A 1 88 ? -6.029 19.295 11.926 1 85.95 88 SER A O 1
ATOM 640 N N . LYS A 1 89 ? -6.609 19.303 9.795 1 83.2 89 LYS A N 1
ATOM 641 C CA . LYS A 1 89 ? -6.651 20.76 9.71 1 83.2 89 LYS A CA 1
ATOM 642 C C . LYS A 1 89 ? -7.766 21.33 10.582 1 83.2 89 LYS A C 1
ATOM 644 O O . LYS A 1 89 ? -7.597 22.379 11.207 1 83.2 89 LYS A O 1
ATOM 649 N N . ASN A 1 90 ? -8.83 20.641 10.526 1 79.75 90 ASN A N 1
ATOM 650 C CA . ASN A 1 90 ? -9.986 21.127 11.271 1 79.75 90 ASN A CA 1
ATOM 651 C C . ASN A 1 90 ? -9.801 20.944 12.775 1 79.75 90 ASN A C 1
ATOM 653 O O . ASN A 1 90 ? -10.271 21.762 13.567 1 79.75 90 ASN A O 1
ATOM 657 N N . VAL A 1 91 ? -9.151 19.858 13.167 1 67.8 91 VAL A N 1
ATOM 658 C CA . VAL A 1 91 ? -8.885 19.644 14.586 1 67.8 91 VAL A CA 1
ATOM 659 C C . VAL A 1 91 ? -7.734 20.54 15.037 1 67.8 91 VAL A C 1
ATOM 661 O O . VAL A 1 91 ? -7.743 21.057 16.157 1 67.8 91 VAL A O 1
ATOM 664 N N . GLY A 1 92 ? -6.522 20.438 14.251 1 59.88 92 GLY A N 1
ATOM 665 C CA . GLY A 1 92 ? -5.409 21.323 14.557 1 59.88 92 GLY A CA 1
ATOM 666 C C . GLY A 1 92 ? -5.818 22.779 14.671 1 59.88 92 GLY A C 1
ATOM 667 O O . GLY A 1 92 ? -5.249 23.529 15.468 1 59.88 92 GLY A O 1
ATOM 668 N N . ASP A 1 93 ? -6.71 23.22 13.734 1 54.41 93 ASP A N 1
ATOM 669 C CA . ASP A 1 93 ? -7.184 24.597 13.833 1 54.41 93 ASP A CA 1
ATOM 670 C C . ASP A 1 93 ? -7.812 24.866 15.198 1 54.41 93 ASP A C 1
ATOM 672 O O . ASP A 1 93 ? -7.78 25.995 15.691 1 54.41 93 ASP A O 1
ATOM 676 N N . GLN A 1 94 ? -8.481 23.855 15.774 1 50.05 94 GLN A N 1
ATOM 677 C CA . GLN A 1 94 ? -9.067 24.17 17.072 1 50.05 94 GLN A CA 1
ATOM 678 C C . GLN A 1 94 ? -7.988 24.334 18.138 1 50.05 94 GLN A C 1
ATOM 680 O O . GLN A 1 94 ? -8.173 25.071 19.109 1 50.05 94 GLN A O 1
ATOM 685 N N . ASN A 1 95 ? -7.177 23.457 18.14 1 46.64 95 ASN A N 1
ATOM 686 C CA . ASN A 1 95 ? -6.222 23.712 19.214 1 46.64 95 ASN A CA 1
ATOM 687 C C . ASN A 1 95 ? -5.075 24.603 18.744 1 46.64 95 ASN A C 1
ATOM 689 O O . ASN A 1 95 ? -4.662 25.518 19.458 1 46.64 95 ASN A O 1
ATOM 693 N N . LEU A 1 96 ? -3.936 24.043 18.198 1 46.98 96 LEU A N 1
ATOM 694 C CA . LEU A 1 96 ? -2.657 24.739 18.12 1 46.98 96 LEU A CA 1
ATOM 695 C C . LEU A 1 96 ? -2.661 25.756 16.983 1 46.98 96 LEU A C 1
ATOM 697 O O . LEU A 1 96 ? -3.413 25.611 16.017 1 46.98 96 LEU A O 1
ATOM 701 N N . PRO A 1 97 ? -1.787 26.876 17.091 1 42.31 97 PRO A N 1
ATOM 702 C CA . PRO A 1 97 ? -1.559 27.923 16.092 1 42.31 97 PRO A CA 1
ATOM 703 C C . PRO A 1 97 ? -1.537 27.383 14.664 1 42.31 97 PRO A C 1
ATOM 705 O O . PRO A 1 97 ? -1.366 26.179 14.459 1 42.31 97 PRO A O 1
ATOM 708 N N . ARG A 1 98 ? -1.857 28.145 13.534 1 45 98 ARG A N 1
ATOM 709 C CA . ARG A 1 98 ? -1.778 27.85 12.107 1 45 98 ARG A CA 1
ATOM 710 C C . ARG A 1 98 ? -0.705 26.803 11.823 1 45 98 ARG A C 1
ATOM 712 O O . ARG A 1 98 ? 0.455 27.144 11.586 1 45 98 ARG A O 1
ATOM 719 N N . GLN A 1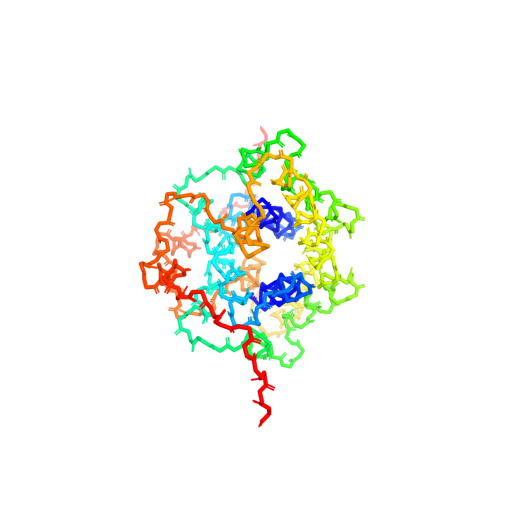 99 ? -0.527 25.783 12.619 1 48.16 99 GLN A N 1
ATOM 720 C CA . GLN A 1 99 ? 0.549 24.85 12.303 1 48.16 99 GLN A CA 1
ATOM 721 C C . GLN A 1 99 ? 0.475 24.396 10.848 1 48.16 99 GLN A C 1
ATOM 723 O O . GLN A 1 99 ? -0.616 24.201 10.308 1 48.16 99 GLN A O 1
ATOM 728 N N . SER A 1 100 ? 1.499 24.606 10.103 1 52.88 100 SER A N 1
ATOM 729 C CA . SER A 1 100 ? 1.72 24.469 8.667 1 52.88 100 SER A CA 1
ATOM 730 C C . SER A 1 100 ? 1.125 23.168 8.138 1 52.88 100 SER A C 1
ATOM 732 O O . SER A 1 100 ? 1.316 22.105 8.732 1 52.88 100 SER A O 1
ATOM 734 N N . ILE A 1 101 ? -0.017 23.334 7.378 1 55.3 101 ILE A N 1
ATOM 735 C CA . ILE A 1 101 ? -0.618 22.275 6.575 1 55.3 101 ILE A CA 1
ATOM 736 C C . ILE A 1 101 ? 0.407 21.171 6.327 1 55.3 101 ILE A C 1
ATOM 738 O O . ILE A 1 101 ? 0.057 19.989 6.283 1 55.3 101 ILE A O 1
ATOM 742 N N . HIS A 1 102 ? 1.638 21.601 6.344 1 60.7 102 HIS A N 1
ATOM 743 C CA . HIS A 1 102 ? 2.704 20.653 6.041 1 60.7 102 HIS A CA 1
ATOM 744 C C . HIS A 1 102 ? 2.886 19.648 7.173 1 60.7 102 HIS A C 1
ATOM 746 O O . HIS A 1 102 ? 3.063 18.453 6.926 1 60.7 102 HIS A O 1
ATOM 752 N N . ARG A 1 103 ? 2.7 20.11 8.373 1 61.76 103 ARG A N 1
ATOM 753 C CA . ARG A 1 103 ? 2.939 19.221 9.506 1 61.76 103 ARG A CA 1
ATOM 754 C C . ARG A 1 103 ? 1.804 18.214 9.661 1 61.76 103 ARG A C 1
ATOM 756 O O . ARG A 1 103 ? 2.046 17.034 9.922 1 61.76 103 ARG A O 1
ATOM 763 N N . THR A 1 104 ? 0.678 18.738 9.518 1 60.67 104 THR A N 1
ATOM 764 C CA . THR A 1 104 ? -0.499 17.889 9.662 1 60.67 104 THR A CA 1
ATOM 765 C C . THR A 1 104 ? -0.521 16.807 8.587 1 60.67 104 THR A C 1
ATOM 767 O O . THR A 1 104 ? -0.857 15.654 8.865 1 60.67 104 THR A O 1
ATOM 770 N N . LEU A 1 105 ? -0.066 17.205 7.46 1 66.29 105 LEU A N 1
ATOM 771 C CA . LEU A 1 105 ? -0.06 16.271 6.339 1 66.29 105 LEU A CA 1
ATOM 772 C C . LEU A 1 105 ? 1.009 15.2 6.529 1 66.29 105 LEU A C 1
ATOM 774 O O . LEU A 1 105 ? 0.782 14.028 6.218 1 66.29 105 LEU A O 1
ATOM 778 N N . ILE A 1 106 ? 2.001 15.652 7.146 1 63.2 106 ILE A N 1
ATOM 779 C CA . ILE A 1 106 ? 3.075 14.707 7.434 1 63.2 106 ILE A CA 1
ATOM 780 C C . ILE A 1 106 ? 2.594 13.673 8.449 1 63.2 106 ILE A C 1
ATOM 782 O O . ILE A 1 106 ? 2.909 12.486 8.333 1 63.2 106 ILE A O 1
ATOM 786 N N . SER A 1 107 ? 1.781 14.188 9.266 1 63.88 107 SER A N 1
ATOM 787 C CA . SER A 1 107 ? 1.266 13.283 10.289 1 63.88 107 SER A CA 1
ATOM 788 C C . SER A 1 107 ? 0.361 12.218 9.68 1 63.88 107 SER A C 1
ATOM 790 O O . SER A 1 107 ? 0.225 11.123 10.229 1 63.88 107 SER A O 1
ATOM 792 N N . THR A 1 108 ? -0.22 12.573 8.691 1 67.29 108 THR A N 1
ATOM 793 C CA . THR A 1 108 ? -1.103 11.643 7.998 1 67.29 108 THR A CA 1
ATOM 794 C C . THR A 1 108 ? -0.306 10.497 7.382 1 67.29 108 THR A C 1
ATOM 796 O O . THR A 1 108 ? -0.79 9.365 7.308 1 67.29 108 THR A O 1
ATOM 799 N N . PHE A 1 109 ? 0.884 10.914 6.981 1 68.15 109 PHE A N 1
ATOM 800 C CA . PHE A 1 109 ? 1.775 9.919 6.396 1 68.15 109 PHE A CA 1
ATOM 801 C C . PHE A 1 109 ? 2.65 9.28 7.467 1 68.15 109 PHE A C 1
ATOM 803 O O . PHE A 1 109 ? 3.143 8.164 7.289 1 68.15 109 PHE A O 1
ATOM 810 N N . ALA A 1 110 ? 2.947 10.164 8.476 1 56.27 110 ALA A N 1
ATOM 811 C CA . ALA A 1 110 ? 4.076 9.922 9.37 1 56.27 110 ALA A CA 1
ATOM 812 C C . ALA A 1 110 ? 3.814 8.717 10.27 1 56.27 110 ALA A C 1
ATOM 814 O O . ALA A 1 110 ? 2.667 8.435 10.622 1 56.27 110 ALA A O 1
ATOM 815 N N . CYS A 1 111 ? 4.817 7.857 10.206 1 52.18 111 CYS A N 1
ATOM 816 C CA . CYS A 1 111 ? 5.116 6.743 11.1 1 52.18 111 CYS A CA 1
ATOM 817 C C . CYS A 1 111 ? 5.103 7.193 12.556 1 52.18 111 CYS A C 1
ATOM 819 O O . CYS A 1 111 ? 5.516 8.312 12.867 1 52.18 111 CYS A O 1
ATOM 821 N N . PRO A 1 112 ? 4.369 6.532 13.391 1 40.42 112 PRO A N 1
ATOM 822 C CA . PRO A 1 112 ? 4.538 6.914 14.795 1 40.42 112 PRO A CA 1
ATOM 823 C C . PRO A 1 112 ? 5.995 7.188 15.16 1 40.42 112 PRO A C 1
ATOM 825 O O . PRO A 1 112 ? 6.906 6.671 14.509 1 40.42 112 PRO A O 1
ATOM 828 N N . GLU A 1 113 ? 6.298 8.223 15.929 1 37.17 113 GLU A N 1
ATOM 829 C CA . GLU A 1 113 ? 7.554 8.793 16.407 1 37.17 113 GLU A CA 1
ATOM 830 C C . GLU A 1 113 ? 8.644 7.729 16.496 1 37.17 113 GLU A C 1
ATOM 832 O O . GLU A 1 113 ? 9.834 8.051 16.515 1 37.17 113 GLU A O 1
ATOM 837 N N . GLY A 1 114 ? 8.48 6.68 16.898 1 35.79 114 GLY A N 1
ATOM 838 C CA . GLY A 1 114 ? 9.601 5.804 17.199 1 35.79 114 GLY A CA 1
ATOM 839 C C . GLY A 1 114 ? 10.384 5.392 15.967 1 35.79 114 GLY A C 1
ATOM 840 O O . GLY A 1 114 ? 11.366 4.652 16.067 1 35.79 114 GLY A O 1
ATOM 841 N N . MET A 1 115 ? 9.896 5.38 14.904 1 37.05 115 MET A N 1
ATOM 842 C CA . MET A 1 115 ? 10.73 4.946 13.787 1 37.05 115 MET A CA 1
ATOM 843 C C . MET A 1 115 ? 11.393 6.139 13.106 1 37.05 115 MET A C 1
ATOM 845 O O . MET A 1 115 ? 10.708 7.044 12.626 1 37.05 115 MET A O 1
ATOM 849 N N . VAL A 1 116 ? 12.65 6.525 13.621 1 32.55 116 VAL A N 1
ATOM 850 C CA . VAL A 1 116 ? 13.564 7.564 13.159 1 32.55 116 VAL A CA 1
ATOM 851 C C . VAL A 1 116 ? 13.587 7.591 11.632 1 32.55 116 VAL A C 1
ATOM 853 O O . VAL A 1 116 ? 13.954 6.602 10.993 1 32.55 116 VAL A O 1
ATOM 856 N N . VAL A 1 117 ? 12.825 8.3 11.033 1 36.79 117 VAL A N 1
ATOM 857 C CA . VAL A 1 117 ? 13.214 8.659 9.674 1 36.79 117 VAL A CA 1
ATOM 858 C C . VAL A 1 117 ? 14.661 9.148 9.663 1 36.79 117 VAL A C 1
ATOM 860 O O . VAL A 1 117 ? 15.117 9.779 10.619 1 36.79 117 VAL A O 1
ATOM 863 N N . PRO A 1 118 ? 15.518 8.671 8.964 1 33.33 118 PRO A N 1
ATOM 864 C CA . PRO A 1 118 ? 16.845 9.288 9.045 1 33.33 118 PRO A CA 1
ATOM 865 C C . PRO A 1 118 ? 16.787 10.814 9.049 1 33.33 118 PRO A C 1
ATOM 867 O O . PRO A 1 118 ? 15.84 11.4 8.518 1 33.33 118 PRO A O 1
ATOM 870 N N . SER A 1 119 ? 17.542 11.433 10.051 1 32.69 119 SER A N 1
ATOM 871 C CA . SER A 1 119 ? 17.754 12.81 10.486 1 32.69 119 SER A CA 1
ATOM 872 C C . SER A 1 119 ? 17.732 13.773 9.304 1 32.69 119 SER A C 1
ATOM 874 O O . SER A 1 119 ? 17.777 14.991 9.488 1 32.69 119 SER A O 1
ATOM 876 N N . LYS A 1 120 ? 18.153 13.355 8.154 1 35.97 120 LYS A N 1
ATOM 877 C CA . LYS A 1 120 ? 18.332 14.442 7.196 1 35.97 120 LYS A CA 1
ATOM 878 C C . LYS A 1 120 ? 17.011 15.151 6.916 1 35.97 120 LYS A C 1
ATOM 880 O O . LYS A 1 120 ? 16.974 16.139 6.179 1 35.97 120 LYS A O 1
ATOM 885 N N . PHE A 1 121 ? 15.942 14.546 7.188 1 33.83 121 PHE A N 1
ATOM 886 C CA . PHE A 1 121 ? 14.715 15.306 6.984 1 33.83 121 PHE A CA 1
ATOM 887 C C . PHE A 1 121 ? 14.407 16.174 8.198 1 33.83 121 PHE A C 1
ATOM 889 O O . PHE A 1 121 ? 13.313 16.732 8.308 1 33.83 121 PHE A O 1
ATOM 896 N N . ASP A 1 122 ? 15.12 16.065 9.274 1 31.16 122 ASP A N 1
ATOM 897 C CA . ASP A 1 122 ? 14.998 17.048 10.346 1 31.16 122 ASP A CA 1
ATOM 898 C C . ASP A 1 122 ? 15.085 18.471 9.799 1 31.16 122 ASP A C 1
ATOM 900 O O . ASP A 1 122 ? 15.053 19.438 10.563 1 31.16 122 ASP A O 1
ATOM 904 N N . ASN A 1 123 ? 15.625 18.598 8.624 1 31.73 123 ASN A N 1
ATOM 905 C CA . ASN A 1 123 ? 15.792 19.972 8.162 1 31.73 123 ASN A CA 1
ATOM 906 C C . ASN A 1 123 ? 14.447 20.644 7.904 1 31.73 123 ASN A C 1
ATOM 908 O O . ASN A 1 123 ? 14.392 21.731 7.326 1 31.73 123 ASN A O 1
ATOM 912 N N . CYS A 1 124 ? 13.404 19.926 8.227 1 34.12 124 CYS A N 1
ATOM 913 C CA . CYS A 1 124 ? 12.16 20.64 7.964 1 34.12 124 CYS A CA 1
ATOM 914 C C . CYS A 1 124 ? 11.992 21.814 8.922 1 34.12 124 CYS A C 1
ATOM 916 O O . CYS A 1 124 ? 11.052 22.599 8.789 1 34.12 124 CYS A O 1
ATOM 918 N N . GLU A 1 125 ? 12.598 21.795 10.103 1 30.77 125 GLU A N 1
ATOM 919 C CA . GLU A 1 125 ? 12.328 22.893 11.027 1 30.77 125 GLU A CA 1
ATOM 920 C C . GLU A 1 125 ? 12.911 24.205 10.511 1 30.77 125 GLU A C 1
ATOM 922 O O . GLU A 1 125 ? 12.45 25.285 10.885 1 30.77 125 GLU A O 1
ATOM 927 N N . HIS A 1 126 ? 14.168 24.221 10.043 1 31.12 126 HIS A N 1
ATOM 928 C CA . HIS A 1 126 ? 14.849 25.51 10.092 1 31.12 126 HIS A CA 1
ATOM 929 C C . HIS A 1 126 ? 14.597 26.316 8.823 1 31.12 126 HIS A C 1
ATOM 931 O O . HIS A 1 126 ? 15.477 27.044 8.359 1 31.12 126 HIS A O 1
ATOM 937 N N . SER A 1 127 ? 13.709 25.919 7.899 1 28.82 127 SER A N 1
ATOM 938 C CA . SER A 1 127 ? 13.834 26.921 6.846 1 28.82 127 SER A CA 1
ATOM 939 C C . SER A 1 127 ? 13.358 28.289 7.325 1 28.82 127 SER A C 1
ATOM 941 O O . SER A 1 127 ? 12.349 28.39 8.027 1 28.82 127 SER A O 1
ATOM 943 N N . PRO A 1 128 ? 14.181 29.275 7.281 1 30.14 128 PRO A N 1
ATOM 944 C CA . PRO A 1 128 ? 13.826 30.64 7.675 1 30.14 128 PRO A CA 1
ATOM 945 C C . PRO A 1 128 ? 12.49 31.094 7.092 1 30.14 128 PRO A C 1
ATOM 947 O O . PRO A 1 128 ? 12.035 30.549 6.084 1 30.14 128 PRO A O 1
ATOM 950 N N . PRO A 1 129 ? 11.693 31.86 7.735 1 28.5 129 PRO A N 1
ATOM 951 C CA . PRO A 1 129 ? 10.422 32.447 7.306 1 28.5 129 PRO A CA 1
ATOM 952 C C . PRO A 1 129 ? 10.509 33.104 5.931 1 28.5 129 PRO A C 1
ATOM 954 O O . PRO A 1 129 ? 11.385 33.941 5.697 1 28.5 129 PRO A O 1
ATOM 957 N N . LEU A 1 130 ? 10.34 32.369 4.784 1 28.44 130 LEU A N 1
ATOM 958 C CA . LEU A 1 130 ? 10.381 32.989 3.464 1 28.44 130 LEU A CA 1
ATOM 959 C C . LEU A 1 130 ? 9.597 34.297 3.453 1 28.44 130 LEU A C 1
ATOM 961 O O . LEU A 1 130 ? 8.532 34.392 4.067 1 28.44 130 LEU A O 1
ATOM 965 N N . THR A 1 131 ? 10.306 35.379 3.325 1 27.2 131 THR A N 1
ATOM 966 C CA . THR A 1 131 ? 9.73 36.679 3.002 1 27.2 131 THR A CA 1
ATOM 967 C C . THR A 1 131 ? 8.644 36.541 1.938 1 27.2 131 THR A C 1
ATOM 969 O O . THR A 1 131 ? 8.687 35.624 1.115 1 27.2 131 THR A O 1
ATOM 972 N N . PRO A 1 132 ? 7.441 37.26 1.974 1 28.19 132 PRO A N 1
ATOM 973 C CA . PRO A 1 132 ? 6.208 37.268 1.183 1 28.19 132 PRO A CA 1
ATOM 974 C C . PRO A 1 132 ? 6.463 37.488 -0.306 1 28.19 132 PRO A C 1
ATOM 976 O O . PRO A 1 132 ? 5.516 37.607 -1.087 1 28.19 132 PRO A O 1
ATOM 979 N N . GLY A 1 133 ? 7.744 37.586 -0.778 1 24.22 133 GLY A N 1
ATOM 980 C CA . GLY A 1 133 ? 7.845 38.177 -2.102 1 24.22 133 GLY A CA 1
ATOM 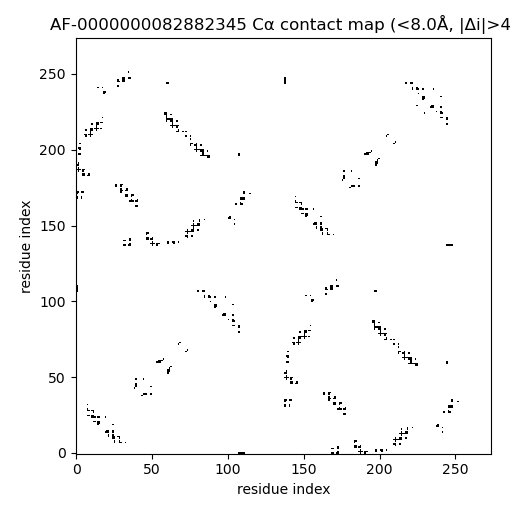981 C C . GLY A 1 133 ? 7.187 37.339 -3.182 1 24.22 133 GLY A C 1
ATOM 982 O O . GLY A 1 133 ? 6.798 36.196 -2.936 1 24.22 133 GLY A O 1
ATOM 983 N N . THR A 1 134 ? 7.528 37.822 -4.599 1 22.96 134 THR A N 1
ATOM 984 C CA . THR A 1 134 ? 7.1 37.636 -5.981 1 22.96 134 THR A CA 1
ATOM 985 C C . THR A 1 134 ? 7.464 36.239 -6.477 1 22.96 134 THR A C 1
ATOM 987 O O . THR A 1 134 ? 8.619 35.821 -6.377 1 22.96 134 THR A O 1
ATOM 990 N N . CYS A 1 135 ? 6.704 35.178 -6.25 1 22.24 135 CYS A N 1
ATOM 991 C CA . CYS A 1 135 ? 6.823 33.934 -7.002 1 22.24 135 CYS A CA 1
ATOM 992 C C . CYS A 1 135 ? 7.123 34.211 -8.471 1 22.24 135 CYS A C 1
ATOM 994 O O . CYS A 1 135 ? 6.239 34.629 -9.221 1 22.24 135 CYS A O 1
ATOM 996 N N . GLN A 1 136 ? 8.222 35.063 -8.707 1 18.13 136 GLN A N 1
ATOM 997 C CA . GLN A 1 136 ? 8.463 35.307 -10.125 1 18.13 136 GLN A CA 1
ATOM 998 C C . GLN A 1 136 ? 8.785 34.009 -10.859 1 18.13 136 GLN A C 1
ATOM 1000 O O . GLN A 1 136 ? 9.67 33.257 -10.444 1 18.13 136 GLN A O 1
ATOM 1005 N N . PHE A 1 137 ? 7.905 33.662 -11.949 1 17.96 137 PHE A N 1
ATOM 1006 C CA . PHE A 1 137 ? 8.237 32.819 -13.092 1 17.96 137 PHE A CA 1
ATOM 1007 C C . PHE A 1 137 ? 9.495 33.322 -13.789 1 17.96 137 PHE A C 1
ATOM 1009 O O . PHE A 1 137 ? 9.71 34.532 -13.896 1 17.96 137 PHE A O 1
ATOM 1016 N N . MET B 1 1 ? 4.703 -6.324 -6.574 1 83.29 1 MET B N 1
ATOM 1017 C CA . MET B 1 1 ? 5.372 -5.083 -6.195 1 83.29 1 MET B CA 1
ATOM 1018 C C . MET B 1 1 ? 4.781 -3.895 -6.946 1 83.29 1 MET B C 1
ATOM 1020 O O . MET B 1 1 ? 4.492 -2.858 -6.347 1 83.29 1 MET B O 1
ATOM 1024 N N . SER B 1 2 ? 4.48 -4.073 -8.219 1 89.46 2 SER B N 1
ATOM 1025 C CA . SER B 1 2 ? 3.968 -3.009 -9.075 1 89.46 2 SER B CA 1
ATOM 1026 C C . SER B 1 2 ? 2.74 -2.346 -8.459 1 89.46 2 SER B C 1
ATOM 1028 O O . SER B 1 2 ? 2.586 -1.125 -8.531 1 89.46 2 SER B O 1
ATOM 1030 N N . MET B 1 3 ? 1.972 -3.103 -7.814 1 93.08 3 MET B N 1
ATOM 1031 C CA . MET B 1 3 ? 0.736 -2.616 -7.209 1 93.08 3 MET B CA 1
ATOM 1032 C C . MET B 1 3 ? 1.03 -1.598 -6.112 1 93.08 3 MET B C 1
ATOM 1034 O O . MET B 1 3 ? 0.297 -0.621 -5.954 1 93.08 3 MET B O 1
ATOM 1038 N N . MET B 1 4 ? 2.087 -1.846 -5.423 1 95.09 4 MET B N 1
ATOM 1039 C CA . MET B 1 4 ? 2.42 -0.958 -4.312 1 95.09 4 MET B CA 1
ATOM 1040 C C . MET B 1 4 ? 3.057 0.332 -4.819 1 95.09 4 MET B C 1
ATOM 1042 O O . MET B 1 4 ? 2.968 1.372 -4.165 1 95.09 4 MET B O 1
ATOM 1046 N N . PHE B 1 5 ? 3.714 0.254 -6.045 1 96.85 5 PHE B N 1
ATOM 1047 C CA . PHE B 1 5 ? 4.148 1.5 -6.666 1 96.85 5 PHE B CA 1
ATOM 1048 C C . PHE B 1 5 ? 2.951 2.371 -7.027 1 96.85 5 PHE B C 1
ATOM 1050 O O . PHE B 1 5 ? 2.997 3.593 -6.871 1 96.85 5 PHE B O 1
ATOM 1057 N N . ALA B 1 6 ? 1.904 1.746 -7.453 1 97.01 6 ALA B N 1
ATOM 1058 C CA . ALA B 1 6 ? 0.676 2.481 -7.747 1 97.01 6 ALA B CA 1
ATOM 1059 C C . ALA B 1 6 ? 0.086 3.093 -6.479 1 97.01 6 ALA B C 1
ATOM 1061 O O . ALA B 1 6 ? -0.466 4.195 -6.514 1 97.01 6 ALA B O 1
ATOM 1062 N N . ALA B 1 7 ? 0.191 2.334 -5.379 1 97.83 7 ALA B N 1
ATOM 1063 C CA . ALA B 1 7 ? -0.29 2.856 -4.102 1 97.83 7 ALA B CA 1
ATOM 1064 C C . ALA B 1 7 ? 0.511 4.082 -3.674 1 97.83 7 ALA B C 1
ATOM 1066 O O . ALA B 1 7 ? -0.06 5.079 -3.226 1 97.83 7 ALA B O 1
ATOM 1067 N N . ILE B 1 8 ? 1.844 3.991 -3.852 1 97.79 8 ILE B N 1
ATOM 1068 C CA . ILE B 1 8 ? 2.695 5.123 -3.504 1 97.79 8 ILE B CA 1
ATOM 1069 C C . ILE B 1 8 ? 2.333 6.327 -4.37 1 97.79 8 ILE B C 1
ATOM 1071 O O . ILE B 1 8 ? 2.25 7.454 -3.875 1 97.79 8 ILE B O 1
ATOM 1075 N N . GLU B 1 9 ? 2.058 6.093 -5.637 1 97.87 9 GLU B N 1
ATOM 1076 C CA . GLU B 1 9 ? 1.639 7.166 -6.533 1 97.87 9 GLU B CA 1
ATOM 1077 C C . GLU B 1 9 ? 0.331 7.798 -6.063 1 97.87 9 GLU B C 1
ATOM 1079 O O . GLU B 1 9 ? 0.207 9.023 -6.025 1 97.87 9 GLU B O 1
ATOM 1084 N N . GLY B 1 10 ? -0.616 6.958 -5.714 1 97.77 10 GLY B N 1
ATOM 1085 C CA . GLY B 1 10 ? -1.896 7.466 -5.245 1 97.77 10 GLY B CA 1
ATOM 1086 C C . GLY B 1 10 ? -1.783 8.29 -3.977 1 97.77 10 GLY B C 1
ATOM 1087 O O . GLY B 1 10 ? -2.355 9.378 -3.885 1 97.77 10 GLY B O 1
ATOM 1088 N N . LEU B 1 11 ? -1.037 7.782 -3.022 1 97.7 11 LEU B N 1
ATOM 1089 C CA . LEU B 1 11 ? -0.812 8.508 -1.777 1 97.7 11 LEU B CA 1
ATOM 1090 C C . LEU B 1 11 ? -0.11 9.835 -2.042 1 97.7 11 LEU B C 1
ATOM 1092 O O . LEU B 1 11 ? -0.5 10.869 -1.495 1 97.7 11 LEU B O 1
ATOM 1096 N N . ALA B 1 12 ? 0.933 9.756 -2.894 1 97.84 12 ALA B N 1
ATOM 1097 C CA . ALA B 1 12 ? 1.694 10.959 -3.224 1 97.84 12 ALA B CA 1
ATOM 1098 C C . ALA B 1 12 ? 0.809 11.997 -3.909 1 97.84 12 ALA B C 1
ATOM 1100 O O . ALA B 1 12 ? 0.897 13.19 -3.612 1 97.84 12 ALA B O 1
ATOM 1101 N N . ASP B 1 13 ? -0.062 11.582 -4.816 1 98.15 13 ASP B N 1
ATOM 1102 C CA . ASP B 1 13 ? -0.996 12.49 -5.475 1 98.15 13 ASP B CA 1
ATOM 1103 C C . ASP B 1 13 ? -1.93 13.148 -4.462 1 98.15 13 ASP B C 1
ATOM 1105 O O . ASP B 1 13 ? -2.28 14.322 -4.603 1 98.15 13 ASP B O 1
ATOM 1109 N N . GLY B 1 14 ? -2.35 12.391 -3.521 1 97.62 14 GLY B N 1
ATOM 1110 C CA . GLY B 1 14 ? -3.119 12.981 -2.437 1 97.62 14 GLY B CA 1
ATOM 1111 C C . GLY B 1 14 ? -2.362 14.061 -1.687 1 97.62 14 GLY B C 1
ATOM 1112 O O . GLY B 1 14 ? -2.914 15.122 -1.391 1 97.62 14 GLY B O 1
ATOM 1113 N N . GLY B 1 15 ? -1.097 13.762 -1.358 1 96 15 GLY B N 1
ATOM 1114 C CA . GLY B 1 15 ? -0.26 14.77 -0.727 1 96 15 GLY B CA 1
ATOM 1115 C C . GLY B 1 15 ? -0.122 16.034 -1.554 1 96 15 GLY B C 1
ATOM 1116 O O . GLY B 1 15 ? -0.256 17.142 -1.031 1 96 15 GLY B O 1
ATOM 1117 N N . VAL B 1 16 ? 0.142 15.902 -2.834 1 97.31 16 VAL B N 1
ATOM 1118 C CA . VAL B 1 16 ? 0.278 17.033 -3.746 1 97.31 16 VAL B CA 1
ATOM 1119 C C . VAL B 1 16 ? -1.029 17.82 -3.792 1 97.31 16 VAL B C 1
ATOM 1121 O O . VAL B 1 16 ? -1.021 19.053 -3.741 1 97.31 16 VAL B O 1
ATOM 1124 N N . LYS B 1 17 ? -2.128 17.129 -3.855 1 97.49 17 LYS B N 1
ATOM 1125 C CA . LYS B 1 17 ? -3.438 17.774 -3.864 1 97.49 17 LYS B CA 1
ATOM 1126 C C . LYS B 1 17 ? -3.635 18.634 -2.619 1 97.49 17 LYS B C 1
ATOM 1128 O O . LYS B 1 17 ? -4.259 19.695 -2.684 1 97.49 17 LYS B O 1
ATOM 1133 N N . MET B 1 18 ? -3.078 18.169 -1.582 1 95.49 18 MET B N 1
ATOM 1134 C CA . MET B 1 18 ? -3.259 18.867 -0.312 1 95.49 18 MET B CA 1
ATOM 1135 C C . MET B 1 18 ? -2.185 19.931 -0.117 1 95.49 18 MET B C 1
ATOM 1137 O O . MET B 1 18 ? -2.089 20.533 0.954 1 95.49 18 MET B O 1
ATOM 1141 N N . GLY B 1 19 ? -1.224 20.081 -1.085 1 94.04 19 GLY B N 1
ATOM 1142 C CA . GLY B 1 19 ? -0.34 21.235 -1.062 1 94.04 19 GLY B CA 1
ATOM 1143 C C . GLY B 1 19 ? 1.113 20.87 -0.825 1 94.04 19 GLY B C 1
ATOM 1144 O O . GLY B 1 19 ? 1.966 21.75 -0.688 1 94.04 19 GLY B O 1
ATOM 1145 N N . LEU B 1 20 ? 1.473 19.621 -0.805 1 94.28 20 LEU B N 1
ATOM 1146 C CA . LEU B 1 20 ? 2.858 19.212 -0.601 1 94.28 20 LEU B CA 1
ATOM 1147 C C . LEU B 1 20 ? 3.603 19.133 -1.93 1 94.28 20 LEU B C 1
ATOM 1149 O O . LEU B 1 20 ? 3.023 18.755 -2.95 1 94.28 20 LEU B O 1
ATOM 1153 N N . PRO B 1 21 ? 4.85 19.496 -1.836 1 96.58 21 PRO B N 1
ATOM 1154 C CA . PRO B 1 21 ? 5.646 19.255 -3.042 1 96.58 21 PRO B CA 1
ATOM 1155 C C . PRO B 1 21 ? 5.693 17.779 -3.433 1 96.58 21 PRO B C 1
ATOM 1157 O O . PRO B 1 21 ? 5.729 16.907 -2.562 1 96.58 21 PRO B O 1
ATOM 1160 N N . ARG B 1 22 ? 5.809 17.489 -4.678 1 96.55 22 ARG B N 1
ATOM 1161 C CA . ARG B 1 22 ? 5.747 16.135 -5.219 1 96.55 22 ARG B CA 1
ATOM 1162 C C . ARG B 1 22 ? 6.829 15.251 -4.609 1 96.55 22 ARG B C 1
ATOM 1164 O O . ARG B 1 22 ? 6.555 14.125 -4.191 1 96.55 22 ARG B O 1
ATOM 1171 N N . ASP B 1 23 ? 8.052 15.723 -4.546 1 95.5 23 ASP B N 1
ATOM 1172 C CA . ASP B 1 23 ? 9.167 14.916 -4.059 1 95.5 23 ASP B CA 1
ATOM 1173 C C . ASP B 1 23 ? 8.965 14.526 -2.597 1 95.5 23 ASP B C 1
ATOM 1175 O O . ASP B 1 23 ? 9.221 13.382 -2.213 1 95.5 23 ASP B O 1
ATOM 1179 N N . LEU B 1 24 ? 8.506 15.46 -1.838 1 95.01 24 LEU B N 1
ATOM 1180 C CA . LEU B 1 24 ? 8.223 15.195 -0.432 1 95.01 24 LEU B CA 1
ATOM 1181 C C . LEU B 1 24 ? 7.071 14.206 -0.286 1 95.01 24 LEU B C 1
ATOM 1183 O O . LEU B 1 24 ? 7.12 13.309 0.559 1 95.01 24 LEU B O 1
ATOM 1187 N N . SER B 1 25 ? 6.099 14.396 -1.137 1 96.88 25 SER B N 1
ATOM 1188 C CA . SER B 1 25 ? 4.93 13.524 -1.08 1 96.88 25 SER B CA 1
ATOM 1189 C C . SER B 1 25 ? 5.304 12.077 -1.385 1 96.88 25 SER B C 1
ATOM 1191 O O . SER B 1 25 ? 4.816 11.153 -0.731 1 96.88 25 SER B O 1
ATOM 1193 N N . ILE B 1 26 ? 6.207 11.873 -2.33 1 97.4 26 ILE B N 1
ATOM 1194 C CA . ILE B 1 26 ? 6.64 10.53 -2.701 1 97.4 26 ILE B CA 1
ATOM 1195 C C . ILE B 1 26 ? 7.43 9.907 -1.553 1 97.4 26 ILE B C 1
ATOM 1197 O O . ILE B 1 26 ? 7.204 8.749 -1.192 1 97.4 26 ILE B O 1
ATOM 1201 N N . LYS B 1 27 ? 8.286 10.66 -1.005 1 96.18 27 LYS B N 1
ATOM 1202 C CA . LYS B 1 27 ? 9.106 10.164 0.097 1 96.18 27 LYS B CA 1
ATOM 1203 C C . LYS B 1 27 ? 8.244 9.798 1.302 1 96.18 27 LYS B C 1
ATOM 1205 O O . LYS B 1 27 ? 8.441 8.747 1.916 1 96.18 27 LYS B O 1
ATOM 1210 N N . LEU B 1 28 ? 7.287 10.667 1.596 1 95.36 28 LEU B N 1
ATOM 1211 C CA . LEU B 1 28 ? 6.405 10.406 2.728 1 95.36 28 LEU B CA 1
ATOM 1212 C C . LEU B 1 28 ? 5.554 9.165 2.479 1 95.36 28 LEU B C 1
ATOM 1214 O O . LEU B 1 28 ? 5.368 8.344 3.38 1 95.36 28 LEU B O 1
ATOM 1218 N N . ALA B 1 29 ? 5.058 9.065 1.295 1 97.37 29 ALA B N 1
ATOM 1219 C CA . ALA B 1 29 ? 4.261 7.893 0.942 1 97.37 29 ALA B CA 1
ATOM 1220 C C . ALA B 1 29 ? 5.082 6.613 1.07 1 97.37 29 ALA B C 1
ATOM 1222 O O . ALA B 1 29 ? 4.611 5.62 1.631 1 97.37 29 ALA B O 1
ATOM 1223 N N . ALA B 1 30 ? 6.317 6.623 0.553 1 96.93 30 ALA B N 1
ATOM 1224 C CA . ALA B 1 30 ? 7.191 5.455 0.627 1 96.93 30 ALA B CA 1
ATOM 1225 C C . ALA B 1 30 ? 7.516 5.104 2.076 1 96.93 30 ALA B C 1
ATOM 1227 O O . ALA B 1 30 ? 7.533 3.928 2.448 1 96.93 30 ALA B O 1
ATOM 1228 N N . HIS B 1 31 ? 7.715 6.059 2.9 1 95.32 31 HIS B N 1
ATOM 1229 C CA . HIS B 1 31 ? 7.998 5.824 4.311 1 95.32 31 HIS B CA 1
ATOM 1230 C C . HIS B 1 31 ? 6.778 5.257 5.03 1 95.32 31 HIS B C 1
ATOM 1232 O O . HIS B 1 31 ? 6.915 4.45 5.952 1 95.32 31 HIS B O 1
ATOM 1238 N N . THR B 1 32 ? 5.6 5.734 4.622 1 96.02 32 THR B N 1
ATOM 1239 C CA . THR B 1 32 ? 4.374 5.193 5.197 1 96.02 32 THR B CA 1
ATOM 1240 C C . THR B 1 32 ? 4.265 3.695 4.928 1 96.02 32 THR B C 1
ATOM 1242 O O . THR B 1 32 ? 3.92 2.921 5.823 1 96.02 32 THR B O 1
ATOM 1245 N N . LEU B 1 33 ? 4.563 3.285 3.685 1 97.02 33 LEU B N 1
ATOM 1246 C CA . LEU B 1 33 ? 4.562 1.864 3.355 1 97.02 33 LEU B CA 1
ATOM 1247 C C . LEU B 1 33 ? 5.637 1.123 4.142 1 97.02 33 LEU B C 1
ATOM 1249 O O . LEU B 1 33 ? 5.38 0.051 4.696 1 97.02 33 LEU B O 1
ATOM 1253 N N . LEU B 1 34 ? 6.845 1.703 4.201 1 95.74 34 LEU B N 1
ATOM 1254 C CA . LEU B 1 34 ? 7.968 1.094 4.906 1 95.74 34 LEU B CA 1
ATOM 1255 C C . LEU B 1 34 ? 7.639 0.893 6.381 1 95.74 34 LEU B C 1
ATOM 1257 O O . LEU B 1 34 ? 7.872 -0.185 6.932 1 95.74 34 LEU B O 1
ATOM 1261 N N . GLY B 1 35 ? 7.105 1.913 6.998 1 93.84 35 GLY B N 1
ATOM 1262 C CA . GLY B 1 35 ? 6.749 1.842 8.406 1 93.84 35 GLY B CA 1
ATOM 1263 C C . GLY B 1 35 ? 5.702 0.786 8.705 1 93.84 35 GLY B C 1
ATOM 1264 O O . GLY B 1 35 ? 5.852 0.005 9.648 1 93.84 35 GLY B O 1
ATOM 1265 N N . ALA B 1 36 ? 4.68 0.774 7.922 1 96.1 36 ALA B N 1
ATOM 1266 C CA . ALA B 1 36 ? 3.617 -0.207 8.122 1 96.1 36 ALA B CA 1
ATOM 1267 C C . ALA B 1 36 ? 4.145 -1.629 7.958 1 96.1 36 ALA B C 1
ATOM 1269 O O . ALA B 1 36 ? 3.857 -2.504 8.778 1 96.1 36 ALA B O 1
ATOM 1270 N N . ALA B 1 37 ? 4.912 -1.826 6.904 1 96.25 37 ALA B N 1
ATOM 1271 C CA . ALA B 1 37 ? 5.477 -3.148 6.647 1 96.25 37 ALA B CA 1
ATOM 1272 C C . ALA B 1 37 ? 6.369 -3.597 7.801 1 96.25 37 ALA B C 1
ATOM 1274 O O . ALA B 1 37 ? 6.252 -4.726 8.282 1 96.25 37 ALA B O 1
ATOM 1275 N N . LYS B 1 38 ? 7.223 -2.725 8.228 1 95.43 38 LYS B N 1
ATOM 1276 C CA . LYS B 1 38 ? 8.141 -3.042 9.318 1 95.43 38 LYS B CA 1
ATOM 1277 C C . LYS B 1 38 ? 7.38 -3.386 10.595 1 95.43 38 LYS B C 1
ATOM 1279 O O . LYS B 1 38 ? 7.744 -4.324 11.308 1 95.43 38 LYS B O 1
ATOM 1284 N N . MET B 1 39 ? 6.367 -2.671 10.895 1 95.95 39 MET B N 1
ATOM 1285 C CA . MET B 1 39 ? 5.603 -2.918 12.114 1 95.95 39 MET B CA 1
ATOM 1286 C C . MET B 1 39 ? 4.977 -4.308 12.092 1 95.95 39 MET B C 1
ATOM 1288 O O . MET B 1 39 ? 5.018 -5.028 13.091 1 95.95 39 MET B O 1
ATOM 1292 N N . VAL B 1 40 ? 4.43 -4.643 10.969 1 96.54 40 VAL B N 1
ATOM 1293 C CA . VAL B 1 40 ? 3.821 -5.962 10.843 1 96.54 40 VAL B CA 1
ATOM 1294 C C . VAL B 1 40 ? 4.892 -7.042 10.985 1 96.54 40 VAL B C 1
ATOM 1296 O O . VAL B 1 40 ? 4.696 -8.028 11.699 1 96.54 40 VAL B O 1
ATOM 1299 N N . LEU B 1 41 ? 6.032 -6.846 10.33 1 95.42 41 LEU B N 1
ATOM 1300 C CA . LEU B 1 41 ? 7.082 -7.858 10.276 1 95.42 41 LEU B CA 1
ATOM 1301 C C . LEU B 1 41 ? 7.819 -7.948 11.607 1 95.42 41 LEU B C 1
ATOM 1303 O O . LEU B 1 41 ? 8.236 -9.033 12.019 1 95.42 41 LEU B O 1
ATOM 1307 N N . GLU B 1 42 ? 7.979 -6.907 12.307 1 95 42 GLU B N 1
ATOM 1308 C CA . GLU B 1 42 ? 8.738 -6.88 13.554 1 95 42 GLU B CA 1
ATOM 1309 C C . GLU B 1 42 ? 7.871 -7.302 14.736 1 95 42 GLU B C 1
ATOM 1311 O O . GLU B 1 42 ? 8.334 -8.013 15.63 1 95 42 GLU B O 1
ATOM 1316 N N . THR B 1 43 ? 6.606 -6.881 14.797 1 94.78 43 THR B N 1
ATOM 1317 C CA . THR B 1 43 ? 5.745 -7.168 15.94 1 94.78 43 THR B CA 1
ATOM 1318 C C . THR B 1 43 ? 5.094 -8.541 15.796 1 94.78 43 THR B C 1
ATOM 1320 O O . THR B 1 43 ? 4.756 -9.181 16.794 1 94.78 43 THR B O 1
ATOM 1323 N N . GLY B 1 44 ? 4.792 -8.911 14.51 1 94.76 44 GLY B N 1
ATOM 1324 C CA . GLY B 1 44 ? 4.064 -10.146 14.265 1 94.76 44 GLY B CA 1
ATOM 1325 C C . GLY B 1 44 ? 2.58 -10.033 14.561 1 94.76 44 GLY B C 1
ATOM 1326 O O . GLY B 1 44 ? 1.857 -11.031 14.522 1 94.76 44 GLY B O 1
ATOM 1327 N N . GLU B 1 45 ? 2.157 -8.863 14.894 1 95.36 45 GLU B N 1
ATOM 1328 C CA . GLU B 1 45 ? 0.738 -8.638 15.155 1 95.36 45 GLU B CA 1
ATOM 1329 C C . GLU B 1 45 ? -0.065 -8.619 13.857 1 95.36 45 GLU B C 1
ATOM 1331 O O . GLU B 1 45 ? 0.442 -8.204 12.813 1 95.36 45 GLU B O 1
ATOM 1336 N N . HIS B 1 46 ? -1.26 -9.078 14.018 1 97.19 46 HIS B N 1
ATOM 1337 C CA . HIS B 1 46 ? -2.141 -9.033 12.857 1 97.19 46 HIS B CA 1
ATOM 1338 C C . HIS B 1 46 ? -2.376 -7.598 12.398 1 97.19 46 HIS B C 1
ATOM 1340 O O . HIS B 1 46 ? -2.595 -6.707 13.222 1 97.19 46 HIS B O 1
ATOM 1346 N N . PRO B 1 47 ? -2.365 -7.349 11.13 1 97.64 47 PRO B N 1
ATOM 1347 C CA . PRO B 1 47 ? -2.515 -5.987 10.612 1 97.64 47 PRO B CA 1
ATOM 1348 C C . PRO B 1 47 ? -3.801 -5.313 11.086 1 97.64 47 PRO B C 1
ATOM 1350 O O . PRO B 1 47 ? -3.826 -4.097 11.29 1 97.64 47 PRO B O 1
ATOM 1353 N N . ALA B 1 48 ? -4.87 -6.061 11.228 1 96.85 48 ALA B N 1
ATOM 1354 C CA . ALA B 1 48 ? -6.132 -5.495 11.696 1 96.85 48 ALA B CA 1
ATOM 1355 C C . ALA B 1 48 ? -5.971 -4.863 13.076 1 96.85 48 ALA B C 1
ATOM 1357 O O . ALA B 1 48 ? -6.567 -3.822 13.362 1 96.85 48 ALA B O 1
ATOM 1358 N N . VAL B 1 49 ? -5.214 -5.533 13.934 1 96.9 49 VAL B N 1
ATOM 1359 C CA . VAL B 1 49 ? -4.965 -5.039 15.284 1 96.9 49 VAL B CA 1
ATOM 1360 C C . VAL B 1 49 ? -4.136 -3.758 15.221 1 96.9 49 VAL B C 1
ATOM 1362 O O . VAL B 1 49 ? -4.469 -2.763 15.869 1 96.9 49 VAL B O 1
ATOM 1365 N N . LEU B 1 50 ? -3.088 -3.737 14.438 1 95.36 50 LEU B N 1
ATOM 1366 C CA . LEU B 1 50 ? -2.23 -2.567 14.284 1 95.36 50 LEU B CA 1
ATOM 1367 C C . LEU B 1 50 ? -3.012 -1.393 13.703 1 95.36 50 LEU B C 1
ATOM 1369 O O . LEU B 1 50 ? -2.824 -0.249 14.123 1 95.36 50 LEU B O 1
ATOM 1373 N N . LYS B 1 51 ? -3.861 -1.682 12.718 1 94.91 51 LYS B N 1
ATOM 1374 C CA . LYS B 1 51 ? -4.719 -0.673 12.102 1 94.91 51 LYS B CA 1
ATOM 1375 C C . LYS B 1 51 ? -5.577 0.032 13.149 1 94.91 51 LYS B C 1
ATOM 1377 O O . LYS B 1 51 ? -5.688 1.26 13.143 1 94.91 51 LYS B O 1
ATOM 1382 N N . GLU B 1 52 ? -6.137 -0.75 14.039 1 94.34 52 GLU B N 1
ATOM 1383 C CA . GLU B 1 52 ? -7.025 -0.195 15.057 1 94.34 52 GLU B CA 1
ATOM 1384 C C . GLU B 1 52 ? -6.24 0.575 16.114 1 94.34 52 GLU B C 1
ATOM 1386 O O . GLU B 1 52 ? -6.729 1.568 16.657 1 94.34 52 GLU B O 1
ATOM 1391 N N . GLU B 1 53 ? -5.033 0.142 16.409 1 92.42 53 GLU B N 1
ATOM 1392 C CA . GLU B 1 53 ? -4.202 0.751 17.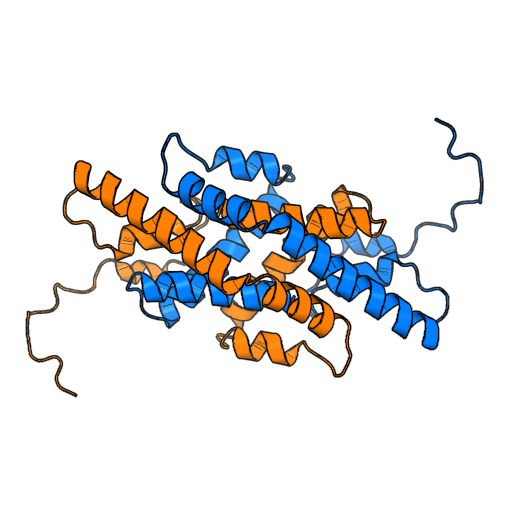443 1 92.42 53 GLU B CA 1
ATOM 1393 C C . GLU B 1 53 ? -3.796 2.171 17.059 1 92.42 53 GLU B C 1
ATOM 1395 O O . GLU B 1 53 ? -3.58 3.017 17.929 1 92.42 53 GLU B O 1
ATOM 1400 N N . VAL B 1 54 ? -3.777 2.43 15.802 1 89.48 54 VAL B N 1
ATOM 1401 C CA . VAL B 1 54 ? -3.292 3.734 15.364 1 89.48 54 VAL B CA 1
ATOM 1402 C C . VAL B 1 54 ? -4.474 4.671 15.123 1 89.48 54 VAL B C 1
ATOM 1404 O O . VAL B 1 54 ? -4.289 5.827 14.735 1 89.48 54 VAL B O 1
ATOM 1407 N N . GLN B 1 55 ? -5.665 4.175 15.318 1 91.12 55 GLN B N 1
ATOM 1408 C CA . GLN B 1 55 ? -6.863 4.987 15.133 1 91.12 55 GLN B CA 1
ATOM 1409 C C . GLN B 1 55 ? -7.324 5.596 16.454 1 91.12 55 GLN B C 1
ATOM 1411 O O . GLN B 1 55 ? -7.567 4.877 17.425 1 91.12 55 GLN B O 1
ATOM 1416 N N . SER B 1 56 ? -7.368 6.88 16.507 1 87.83 56 SER B N 1
ATOM 1417 C CA . SER B 1 56 ? -7.899 7.582 17.671 1 87.83 56 SER B CA 1
ATOM 1418 C C . SER B 1 56 ? -9.348 8.002 17.45 1 87.83 56 SER B C 1
ATOM 1420 O O . SER B 1 56 ? -9.813 8.071 16.31 1 87.83 56 SER B O 1
ATOM 1422 N N . PRO B 1 57 ? -10.088 8.278 18.508 1 90.57 57 PRO B N 1
ATOM 1423 C CA . PRO B 1 57 ? -11.478 8.714 18.355 1 90.57 57 PRO B CA 1
ATOM 1424 C C . PRO B 1 57 ? -11.603 10.032 17.593 1 90.57 57 PRO B C 1
ATOM 1426 O O . PRO B 1 57 ? -11.041 11.047 18.012 1 90.57 57 PRO B O 1
ATOM 1429 N N . ALA B 1 58 ? -12.275 9.975 16.399 1 90.23 58 ALA B N 1
ATOM 1430 C CA . ALA B 1 58 ? -12.529 11.128 15.539 1 90.23 58 ALA B CA 1
ATOM 1431 C C . ALA B 1 58 ? -11.226 11.694 14.982 1 90.23 58 ALA B C 1
ATOM 1433 O O . ALA B 1 58 ? -11.15 12.878 14.645 1 90.23 58 ALA B O 1
ATOM 1434 N N . GLY B 1 59 ? -10.225 10.787 15.014 1 85.82 59 GLY B N 1
ATOM 1435 C CA . GLY B 1 59 ? -8.941 11.235 14.499 1 85.82 59 GLY B CA 1
ATOM 1436 C C . GLY B 1 59 ? -8.885 11.27 12.983 1 85.82 59 GLY B C 1
ATOM 1437 O O . GLY B 1 59 ? -9.822 10.831 12.312 1 85.82 59 GLY B O 1
ATOM 1438 N N . SER B 1 60 ? -7.814 11.75 12.418 1 90.98 60 SER B N 1
ATOM 1439 C CA . SER B 1 60 ? -7.668 11.899 10.973 1 90.98 60 SER B CA 1
ATOM 1440 C C . SER B 1 60 ? -7.614 10.542 10.28 1 90.98 60 SER B C 1
ATOM 1442 O O . SER B 1 60 ? -8.154 10.376 9.185 1 90.98 60 SER B O 1
ATOM 1444 N N . THR B 1 61 ? -7.088 9.58 10.951 1 90.95 61 THR B N 1
ATOM 1445 C CA . THR B 1 61 ? -6.83 8.28 10.341 1 90.95 61 THR B CA 1
ATOM 1446 C C . THR B 1 61 ? -8.139 7.57 10.007 1 90.95 61 THR B C 1
ATOM 1448 O O . THR B 1 61 ? -8.259 6.943 8.952 1 90.95 61 THR B O 1
ATOM 1451 N N . ILE B 1 62 ? -9.129 7.617 10.886 1 94.03 62 ILE B N 1
ATOM 1452 C CA . ILE B 1 62 ? -10.385 6.91 10.661 1 94.03 62 ILE B CA 1
ATOM 1453 C C . ILE B 1 62 ? -11.116 7.523 9.468 1 94.03 62 ILE B C 1
ATOM 1455 O O . ILE B 1 62 ? -11.861 6.834 8.767 1 94.03 62 ILE B O 1
ATOM 1459 N N . TYR B 1 63 ? -10.948 8.803 9.254 1 94.8 63 TYR B N 1
ATOM 1460 C CA . TYR B 1 63 ? -11.565 9.437 8.095 1 94.8 63 TYR B CA 1
ATOM 1461 C C . TYR B 1 63 ? -10.95 8.921 6.799 1 94.8 63 TYR B C 1
ATOM 1463 O O . TYR B 1 63 ? -11.658 8.697 5.815 1 94.8 63 TYR B O 1
ATOM 1471 N N . GLY B 1 64 ? -9.6 8.789 6.835 1 95.35 64 GLY B N 1
ATOM 1472 C CA . GLY B 1 64 ? -8.944 8.165 5.697 1 95.35 64 GLY B CA 1
ATOM 1473 C C . GLY B 1 64 ? -9.4 6.739 5.453 1 95.35 64 GLY B C 1
ATOM 1474 O O . GLY B 1 64 ? -9.718 6.369 4.321 1 95.35 64 GLY B O 1
ATOM 1475 N N . ILE B 1 65 ? -9.538 5.956 6.49 1 96.53 65 ILE B N 1
ATOM 1476 C CA . ILE B 1 65 ? -9.966 4.564 6.403 1 96.53 65 ILE B CA 1
ATOM 1477 C C . ILE B 1 65 ? -11.4 4.497 5.882 1 96.53 65 ILE B C 1
ATOM 1479 O O . ILE B 1 65 ? -11.736 3.62 5.082 1 96.53 65 ILE B O 1
ATOM 1483 N N . HIS B 1 66 ? -12.242 5.348 6.358 1 97.05 66 HIS B N 1
ATOM 1484 C CA . HIS B 1 66 ? -13.626 5.392 5.9 1 97.05 66 HIS B CA 1
ATOM 1485 C C . HIS B 1 66 ? -13.7 5.53 4.383 1 97.05 66 HIS B C 1
ATOM 1487 O O . HIS B 1 66 ? -14.525 4.881 3.735 1 97.05 66 HIS B O 1
ATOM 1493 N N . GLU B 1 67 ? -12.91 6.405 3.833 1 97.45 67 GLU B N 1
ATOM 1494 C CA . GLU B 1 67 ? -12.89 6.58 2.384 1 97.45 67 GLU B CA 1
ATOM 1495 C C . GLU B 1 67 ? -12.451 5.301 1.679 1 97.45 67 GLU B C 1
ATOM 1497 O O . GLU B 1 67 ? -12.984 4.952 0.623 1 97.45 67 GLU B O 1
ATOM 1502 N N . LEU B 1 68 ? -11.461 4.614 2.226 1 97.17 68 LEU B N 1
ATOM 1503 C CA . LEU B 1 68 ? -10.994 3.363 1.639 1 97.17 68 LEU B CA 1
ATOM 1504 C C . LEU B 1 68 ? -12.094 2.307 1.662 1 97.17 68 LEU B C 1
ATOM 1506 O O . LEU B 1 68 ? -12.287 1.585 0.682 1 97.17 68 LEU B O 1
ATOM 1510 N N . GLU B 1 69 ? -12.766 2.212 2.785 1 96.17 69 GLU B N 1
ATOM 1511 C CA . GLU B 1 69 ? -13.85 1.242 2.909 1 96.17 69 GLU B CA 1
ATOM 1512 C C . GLU B 1 69 ? -14.999 1.573 1.961 1 96.17 69 GLU B C 1
ATOM 1514 O O . GLU B 1 69 ? -15.587 0.677 1.353 1 96.17 69 GLU B O 1
ATOM 1519 N N . ARG B 1 70 ? -15.298 2.834 1.839 1 96.91 70 ARG B N 1
ATOM 1520 C CA . ARG B 1 70 ? -16.351 3.284 0.935 1 96.91 70 ARG B CA 1
ATOM 1521 C C . ARG B 1 70 ? -16.031 2.911 -0.509 1 96.91 70 ARG B C 1
ATOM 1523 O O . ARG B 1 70 ? -16.93 2.581 -1.285 1 96.91 70 ARG B O 1
ATOM 1530 N N . GLY B 1 71 ? -14.764 2.938 -0.841 1 96.56 71 GLY B N 1
ATOM 1531 C CA . GLY B 1 71 ? -14.327 2.634 -2.195 1 96.56 71 GLY B CA 1
ATOM 1532 C C . GLY B 1 71 ? -14.028 1.163 -2.409 1 96.56 71 GLY B C 1
ATOM 1533 O O . GLY B 1 71 ? -13.734 0.74 -3.529 1 96.56 71 GLY B O 1
ATOM 1534 N N . GLY B 1 72 ? -14.077 0.34 -1.32 1 96.69 72 GLY B N 1
ATOM 1535 C CA . GLY B 1 72 ? -13.867 -1.094 -1.434 1 96.69 72 GLY B CA 1
ATOM 1536 C C . GLY B 1 72 ? -12.421 -1.467 -1.701 1 96.69 72 GLY B C 1
ATOM 1537 O O . GLY B 1 72 ? -12.141 -2.33 -2.535 1 96.69 72 GLY B O 1
ATOM 1538 N N . MET B 1 73 ? -11.498 -0.828 -1.08 1 96.31 73 MET B N 1
ATOM 1539 C CA . MET B 1 73 ? -10.074 -1.04 -1.323 1 96.31 73 MET B CA 1
ATOM 1540 C C . MET B 1 73 ? -9.7 -2.505 -1.124 1 96.31 73 MET B C 1
ATOM 1542 O O . MET B 1 73 ? -8.971 -3.079 -1.935 1 96.31 73 MET B O 1
ATOM 1546 N N . ARG B 1 74 ? -10.194 -3.116 -0.055 1 95.9 74 ARG B N 1
ATOM 1547 C CA . ARG B 1 74 ? -9.863 -4.51 0.222 1 95.9 74 ARG B CA 1
ATOM 1548 C C . ARG B 1 74 ? -10.283 -5.412 -0.934 1 95.9 74 ARG B C 1
ATOM 1550 O O . ARG B 1 74 ? -9.501 -6.246 -1.393 1 95.9 74 ARG B O 1
ATOM 1557 N N . GLY B 1 75 ? -11.497 -5.196 -1.353 1 97.66 75 GLY B N 1
ATOM 1558 C CA . GLY B 1 75 ? -11.972 -5.968 -2.49 1 97.66 75 GLY B CA 1
ATOM 1559 C C . GLY B 1 75 ? -11.142 -5.757 -3.743 1 97.66 75 GLY B C 1
ATOM 1560 O O . GLY B 1 75 ? -10.889 -6.703 -4.492 1 97.66 75 GLY B O 1
ATOM 1561 N N . LEU B 1 76 ? -10.767 -4.568 -3.94 1 97.53 76 LEU B N 1
ATOM 1562 C CA . LEU B 1 76 ? -9.951 -4.215 -5.096 1 97.53 76 LEU B CA 1
ATOM 1563 C C . LEU B 1 76 ? -8.619 -4.957 -5.068 1 97.53 76 LEU B C 1
ATOM 1565 O O . LEU B 1 76 ? -8.169 -5.474 -6.093 1 97.53 76 LEU B O 1
ATOM 1569 N N . LEU B 1 77 ? -7.971 -5.011 -3.921 1 97.88 77 LEU B N 1
ATOM 1570 C CA . LEU B 1 77 ? -6.681 -5.68 -3.784 1 97.88 77 LEU B CA 1
ATOM 1571 C C . LEU B 1 77 ? -6.835 -7.19 -3.925 1 97.88 77 LEU B C 1
ATOM 1573 O O . LEU B 1 77 ? -5.971 -7.855 -4.501 1 97.88 77 LEU B O 1
ATOM 1577 N N . ILE B 1 78 ? -7.955 -7.743 -3.411 1 98.12 78 ILE B N 1
ATOM 1578 C CA . ILE B 1 78 ? -8.237 -9.162 -3.599 1 98.12 78 ILE B CA 1
ATOM 1579 C C . ILE B 1 78 ? -8.356 -9.472 -5.089 1 98.12 78 ILE B C 1
ATOM 1581 O O . ILE B 1 78 ? -7.747 -10.424 -5.582 1 98.12 78 ILE B O 1
ATOM 1585 N N . ASN B 1 79 ? -9.141 -8.623 -5.774 1 98.11 79 ASN B N 1
ATOM 1586 C CA . ASN B 1 79 ? -9.307 -8.81 -7.211 1 98.11 79 ASN B CA 1
ATOM 1587 C C . ASN B 1 79 ? -7.968 -8.766 -7.941 1 98.11 79 ASN B C 1
ATOM 1589 O O . ASN B 1 79 ? -7.743 -9.532 -8.88 1 98.11 79 ASN B O 1
ATOM 1593 N N . ALA B 1 80 ? -7.134 -7.851 -7.559 1 97.57 80 ALA B N 1
ATOM 1594 C CA . ALA B 1 80 ? -5.835 -7.685 -8.207 1 97.57 80 ALA B CA 1
ATOM 1595 C C . ALA B 1 80 ? -4.964 -8.924 -8.014 1 97.57 80 ALA B C 1
ATOM 1597 O O . ALA B 1 80 ? -4.362 -9.422 -8.968 1 97.57 80 ALA B O 1
ATOM 1598 N N . VAL B 1 81 ? -4.849 -9.427 -6.799 1 96.66 81 VAL B N 1
ATOM 1599 C CA . VAL B 1 81 ? -4.055 -10.614 -6.499 1 96.66 81 VAL B CA 1
ATOM 1600 C C . VAL B 1 81 ? -4.611 -11.814 -7.262 1 96.66 81 VAL B C 1
ATOM 1602 O O . VAL B 1 81 ? -3.851 -12.605 -7.827 1 96.66 81 VAL B O 1
ATOM 1605 N N . GLU B 1 82 ? -5.919 -11.929 -7.274 1 96.34 82 GLU B N 1
ATOM 1606 C CA . GLU B 1 82 ? -6.568 -13.023 -7.99 1 96.34 82 GLU B CA 1
ATOM 1607 C C . GLU B 1 82 ? -6.241 -12.978 -9.48 1 96.34 82 GLU B C 1
ATOM 1609 O O . GLU B 1 82 ? -5.886 -13.998 -10.074 1 96.34 82 GLU B O 1
ATOM 1614 N N . ALA B 1 83 ? -6.384 -11.846 -10.062 1 96.12 83 ALA B N 1
ATOM 1615 C CA . ALA B 1 83 ? -6.125 -11.694 -11.492 1 96.12 83 ALA B CA 1
ATOM 1616 C C . ALA B 1 83 ? -4.671 -12.017 -11.823 1 96.12 83 ALA B C 1
ATOM 1618 O O . ALA B 1 83 ? -4.391 -12.703 -12.809 1 96.12 83 ALA B O 1
ATOM 1619 N N . ALA B 1 84 ? -3.768 -11.5 -11.013 1 94.27 84 ALA B N 1
ATOM 1620 C CA . ALA B 1 84 ? -2.347 -11.753 -11.231 1 94.27 84 ALA B CA 1
ATOM 1621 C C . ALA B 1 84 ? -2.022 -13.235 -11.065 1 94.27 84 ALA B C 1
ATOM 1623 O O . ALA B 1 84 ? -1.284 -13.809 -11.869 1 94.27 84 ALA B O 1
ATOM 1624 N N . SER B 1 85 ? -2.534 -13.839 -10.019 1 92.51 85 SER B N 1
ATOM 1625 C CA . SER B 1 85 ? -2.284 -15.246 -9.725 1 92.51 85 SER B CA 1
ATOM 1626 C C . SER B 1 85 ? -2.839 -16.147 -10.825 1 92.51 85 SER B C 1
ATOM 1628 O O . SER B 1 85 ? -2.18 -17.101 -11.244 1 92.51 85 SER B O 1
ATOM 1630 N N . ASN B 1 86 ? -4.065 -15.875 -11.251 1 92.67 86 ASN B N 1
ATOM 1631 C CA . ASN B 1 86 ? -4.692 -16.66 -12.309 1 92.67 86 ASN B CA 1
ATOM 1632 C C . ASN B 1 86 ? -3.894 -16.589 -13.608 1 92.67 86 ASN B C 1
ATOM 1634 O O . ASN B 1 86 ? -3.765 -17.587 -14.318 1 92.67 86 ASN B O 1
ATOM 1638 N N . ARG B 1 87 ? -3.385 -15.409 -13.875 1 90.89 87 ARG B N 1
ATOM 1639 C CA . ARG B 1 87 ? -2.557 -15.254 -15.067 1 90.89 87 ARG B CA 1
ATOM 1640 C C . ARG B 1 87 ? -1.278 -16.077 -14.954 1 90.89 87 ARG B C 1
ATOM 1642 O O . ARG B 1 87 ? -0.834 -16.68 -15.933 1 90.89 87 ARG B O 1
ATOM 1649 N N . SER B 1 88 ? -0.621 -16.045 -13.816 1 86.02 88 SER B N 1
ATOM 1650 C CA . SER B 1 88 ? 0.614 -16.791 -13.595 1 86.02 88 SER B CA 1
ATOM 1651 C C . SER B 1 88 ? 0.38 -18.294 -13.706 1 86.02 88 SER B C 1
ATOM 1653 O O . SER B 1 88 ? 1.245 -19.028 -14.189 1 86.02 88 SER B O 1
ATOM 1655 N N . LYS B 1 89 ? -0.71 -18.755 -13.174 1 83.29 89 LYS B N 1
ATOM 1656 C CA . LYS B 1 89 ? -1.073 -20.165 -13.272 1 83.29 89 LYS B CA 1
ATOM 1657 C C . LYS B 1 89 ? -1.264 -20.584 -14.726 1 83.29 89 LYS B C 1
ATOM 1659 O O . LYS B 1 89 ? -0.891 -21.693 -15.113 1 83.29 89 LYS B O 1
ATOM 1664 N N . ASN B 1 90 ? -1.868 -19.699 -15.399 1 80.09 90 ASN B N 1
ATOM 1665 C CA . ASN B 1 90 ? -2.161 -20.018 -16.793 1 80.09 90 ASN B CA 1
ATOM 1666 C C . ASN B 1 90 ? -0.899 -19.995 -17.65 1 80.09 90 ASN B C 1
ATOM 1668 O O . ASN B 1 90 ? -0.773 -20.774 -18.597 1 80.09 90 ASN B O 1
ATOM 1672 N N . VAL B 1 91 ? 0.019 -19.086 -17.35 1 68.53 91 VAL B N 1
ATOM 1673 C CA . VAL B 1 91 ? 1.276 -19.04 -18.092 1 68.53 91 VAL B CA 1
ATOM 1674 C C . VAL B 1 91 ? 2.191 -20.171 -17.629 1 68.53 91 VAL B C 1
ATOM 1676 O O . VAL B 1 91 ? 2.908 -20.767 -18.436 1 68.53 91 VAL B O 1
ATOM 1679 N N . GLY B 1 92 ? 2.42 -20.228 -16.191 1 60.05 92 GLY B N 1
ATOM 1680 C CA . GLY B 1 92 ? 3.204 -21.33 -15.658 1 60.05 92 GLY B CA 1
ATOM 1681 C C . GLY B 1 92 ? 2.746 -22.686 -16.16 1 60.05 92 GLY B C 1
ATOM 1682 O O . GLY B 1 92 ? 3.561 -23.591 -16.35 1 60.05 92 GLY B O 1
ATOM 1683 N N . ASP B 1 93 ? 1.405 -22.867 -16.22 1 54.49 93 ASP B N 1
ATOM 1684 C CA . ASP B 1 93 ? 0.901 -24.131 -16.75 1 54.49 93 ASP B CA 1
ATOM 1685 C C . ASP B 1 93 ? 1.432 -24.386 -18.159 1 54.49 93 ASP B C 1
ATOM 1687 O O . ASP B 1 93 ? 1.596 -25.538 -18.567 1 54.49 93 ASP B O 1
ATOM 1691 N N . GLN B 1 94 ? 1.601 -23.308 -18.944 1 50.76 94 GLN B N 1
ATOM 1692 C CA . GLN B 1 94 ? 2.109 -23.607 -20.279 1 50.76 94 GLN B CA 1
ATOM 1693 C C . GLN B 1 94 ? 3.56 -24.074 -20.223 1 50.76 94 GLN B C 1
ATOM 1695 O O . GLN B 1 94 ? 4.006 -24.837 -21.083 1 50.76 94 GLN B O 1
ATOM 1700 N N . ASN B 1 95 ? 4.267 -23.358 -19.552 1 46.82 95 ASN B N 1
ATOM 1701 C CA . ASN B 1 95 ? 5.627 -23.883 -19.601 1 46.82 95 ASN B CA 1
ATOM 1702 C C . ASN B 1 95 ? 5.862 -24.934 -18.521 1 46.82 95 ASN B C 1
ATOM 1704 O O . ASN B 1 95 ? 6.479 -25.97 -18.78 1 46.82 95 ASN B O 1
ATOM 1708 N N . LEU B 1 96 ? 6.313 -24.563 -17.278 1 47.21 96 LEU B N 1
ATOM 1709 C CA . LEU B 1 96 ? 6.961 -25.483 -16.35 1 47.21 96 LEU B CA 1
ATOM 1710 C C . LEU B 1 96 ? 5.934 -26.379 -15.666 1 47.21 96 LEU B C 1
ATOM 1712 O O . LEU B 1 96 ? 4.763 -26.01 -15.548 1 47.21 96 LEU B O 1
ATOM 1716 N N . PRO B 1 97 ? 6.363 -27.64 -15.182 1 42.71 97 PRO B N 1
ATOM 1717 C CA . PRO B 1 97 ? 5.584 -28.623 -14.425 1 42.71 97 PRO B CA 1
ATOM 1718 C C . PRO B 1 97 ? 4.659 -27.976 -13.397 1 42.71 97 PRO B C 1
ATOM 1720 O O . PRO B 1 97 ? 4.857 -26.817 -13.025 1 42.71 97 PRO B O 1
ATOM 1723 N N . ARG B 1 98 ? 3.462 -28.542 -12.95 1 45.39 98 ARG B N 1
ATOM 1724 C CA . ARG B 1 98 ? 2.528 -28.143 -11.902 1 45.39 98 ARG B CA 1
ATOM 1725 C C . ARG B 1 98 ? 3.231 -27.321 -10.826 1 45.39 98 ARG B C 1
ATOM 1727 O O . ARG B 1 98 ? 3.758 -27.876 -9.859 1 45.39 98 ARG B O 1
ATOM 1734 N N . GLN B 1 99 ? 4.135 -26.434 -11.137 1 48.32 99 GLN B N 1
ATOM 1735 C CA . GLN B 1 99 ? 4.782 -25.705 -10.051 1 48.32 99 GLN B CA 1
ATOM 1736 C C . GLN B 1 99 ? 3.751 -25.132 -9.083 1 48.32 99 GLN B C 1
ATOM 1738 O O . GLN B 1 99 ? 2.679 -24.687 -9.5 1 48.32 99 GLN B O 1
ATOM 1743 N N . SER B 1 100 ? 3.816 -25.484 -7.864 1 52.78 100 SER B N 1
ATOM 1744 C CA . SER B 1 100 ? 2.929 -25.268 -6.726 1 52.78 100 SER B CA 1
ATOM 1745 C C . SER B 1 100 ? 2.399 -23.838 -6.701 1 52.78 100 SER B C 1
ATOM 1747 O O . SER B 1 100 ? 3.164 -22.884 -6.859 1 52.78 100 SER B O 1
ATOM 1749 N N . ILE B 1 101 ? 1.076 -23.738 -7.052 1 55.52 101 ILE B N 1
ATOM 1750 C CA . ILE B 1 101 ? 0.295 -22.52 -6.868 1 55.52 101 ILE B CA 1
ATOM 1751 C C . ILE B 1 101 ? 0.989 -21.61 -5.857 1 55.52 101 ILE B C 1
ATOM 1753 O O . ILE B 1 101 ? 0.94 -20.383 -5.98 1 55.52 101 ILE B O 1
ATOM 1757 N N . HIS B 1 102 ? 1.735 -22.262 -4.999 1 60.96 102 HIS B N 1
ATOM 1758 C CA . HIS B 1 102 ? 2.385 -21.511 -3.931 1 60.96 102 HIS B CA 1
ATOM 1759 C C . HIS B 1 102 ? 3.525 -20.656 -4.474 1 60.96 102 HIS B C 1
ATOM 1761 O O . HIS B 1 102 ? 3.69 -19.503 -4.069 1 60.96 102 HIS B O 1
ATOM 1767 N N . ARG B 1 103 ? 4.194 -21.16 -5.449 1 61.5 103 ARG B N 1
ATOM 1768 C CA . ARG B 1 103 ? 5.351 -20.431 -5.959 1 61.5 103 ARG B CA 1
ATOM 1769 C C . ARG B 1 103 ? 4.917 -19.24 -6.808 1 61.5 103 ARG B C 1
ATOM 1771 O O . ARG B 1 103 ? 5.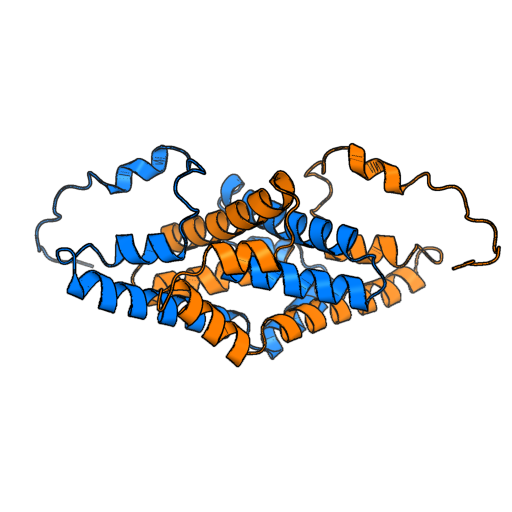495 -18.156 -6.708 1 61.5 103 ARG B O 1
ATOM 1778 N N . THR B 1 104 ? 3.986 -19.518 -7.581 1 60.71 104 THR B N 1
ATOM 1779 C CA . THR B 1 104 ? 3.486 -18.478 -8.472 1 60.71 104 THR B CA 1
ATOM 1780 C C . THR B 1 104 ? 2.886 -17.324 -7.674 1 60.71 104 THR B C 1
ATOM 1782 O O . THR B 1 104 ? 3.093 -16.156 -8.01 1 60.71 104 THR B O 1
ATOM 1785 N N . LEU B 1 105 ? 2.26 -17.729 -6.628 1 66.49 105 LEU B N 1
ATOM 1786 C CA . LEU B 1 105 ? 1.616 -16.723 -5.79 1 66.49 105 LEU B CA 1
ATOM 1787 C C . LEU B 1 105 ? 2.652 -15.896 -5.038 1 66.49 105 LEU B C 1
ATOM 1789 O O . LEU B 1 105 ? 2.498 -14.681 -4.895 1 66.49 105 LEU B O 1
ATOM 1793 N N . ILE B 1 106 ? 3.658 -16.57 -4.743 1 64.1 106 ILE B N 1
ATOM 1794 C CA . ILE B 1 106 ? 4.748 -15.878 -4.064 1 64.1 106 ILE B CA 1
ATOM 1795 C C . ILE B 1 106 ? 5.384 -14.863 -5.012 1 64.1 106 ILE B C 1
ATOM 1797 O O . ILE B 1 106 ? 5.726 -13.751 -4.602 1 64.1 106 ILE B O 1
ATOM 1801 N N . SER B 1 107 ? 5.359 -15.268 -6.212 1 63.67 107 SER B N 1
ATOM 1802 C CA . SER B 1 107 ? 5.951 -14.374 -7.203 1 63.67 107 SER B CA 1
ATOM 1803 C C . SER B 1 107 ? 5.117 -13.109 -7.373 1 63.67 107 SER B C 1
ATOM 1805 O O . SER B 1 107 ? 5.642 -12.06 -7.752 1 63.67 107 SER B O 1
ATOM 1807 N N . THR B 1 108 ? 3.94 -13.281 -7.169 1 67.12 108 THR B N 1
ATOM 1808 C CA . THR B 1 108 ? 3.032 -12.146 -7.286 1 67.12 108 THR B CA 1
ATOM 1809 C C . THR B 1 108 ? 3.305 -11.119 -6.191 1 67.12 108 THR B C 1
ATOM 1811 O O . THR B 1 108 ? 3.147 -9.916 -6.407 1 67.12 108 THR B O 1
ATOM 1814 N N . PHE B 1 109 ? 3.728 -11.709 -5.074 1 68.14 109 PHE B N 1
ATOM 1815 C CA . PHE B 1 109 ? 4.058 -10.854 -3.94 1 68.14 109 PHE B CA 1
ATOM 1816 C C . PHE B 1 109 ? 5.537 -10.484 -3.953 1 68.14 109 PHE B C 1
ATOM 1818 O O . PHE B 1 109 ? 5.932 -9.466 -3.381 1 68.14 109 PHE B O 1
ATOM 1825 N N . ALA B 1 110 ? 6.291 -11.489 -4.507 1 56.53 110 ALA B N 1
ATOM 1826 C CA . ALA B 1 110 ? 7.729 -11.54 -4.26 1 56.53 110 ALA B CA 1
ATOM 1827 C C . ALA B 1 110 ? 8.447 -10.391 -4.962 1 56.53 110 ALA B C 1
ATOM 1829 O O . ALA B 1 110 ? 8.009 -9.931 -6.019 1 56.53 110 ALA B O 1
ATOM 1830 N N . CYS B 1 111 ? 9.233 -9.712 -4.124 1 52.26 111 CYS B N 1
ATOM 1831 C CA . CYS B 1 111 ? 10.287 -8.748 -4.421 1 52.26 111 CYS B CA 1
ATOM 1832 C C . CYS B 1 111 ? 11.265 -9.309 -5.446 1 52.26 111 CYS B C 1
ATOM 1834 O O . CYS B 1 111 ? 11.572 -10.502 -5.43 1 52.26 111 CYS B O 1
ATOM 1836 N N . PRO B 1 112 ? 11.523 -8.635 -6.505 1 40.67 112 PRO B N 1
ATOM 1837 C CA . PRO B 1 112 ? 12.595 -9.163 -7.352 1 40.67 112 PRO B CA 1
ATOM 1838 C C . PRO B 1 112 ? 13.764 -9.721 -6.543 1 40.67 112 PRO B C 1
ATOM 1840 O O . PRO B 1 112 ? 13.976 -9.316 -5.397 1 40.67 112 PRO B O 1
ATOM 1843 N N . GLU B 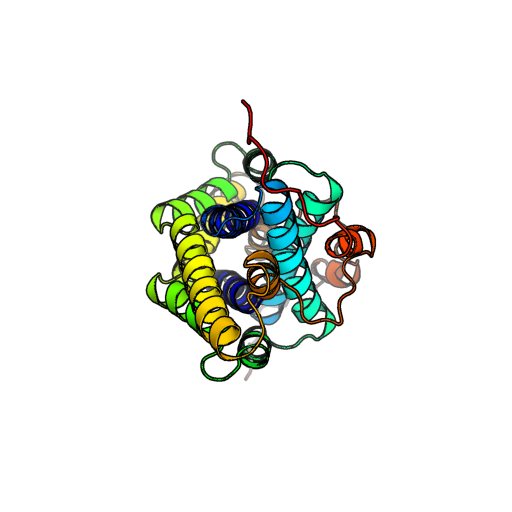1 113 ? 14.335 -10.835 -6.921 1 37.64 113 GLU B N 1
ATOM 1844 C CA . GLU B 1 113 ? 15.4 -11.664 -6.363 1 37.64 113 GLU B CA 1
ATOM 1845 C C . GLU B 1 113 ? 16.378 -10.828 -5.543 1 37.64 113 GLU B C 1
ATOM 1847 O O . GLU B 1 113 ? 17.118 -11.364 -4.715 1 37.64 113 GLU B O 1
ATOM 1852 N N . GLY B 1 114 ? 16.744 -9.787 -5.863 1 36.6 114 GLY B N 1
ATOM 1853 C CA . GLY B 1 114 ? 17.864 -9.158 -5.181 1 36.6 114 GLY B CA 1
ATOM 1854 C C . GLY B 1 114 ? 17.561 -8.8 -3.739 1 36.6 114 GLY B C 1
ATOM 1855 O O . GLY B 1 114 ? 18.415 -8.256 -3.036 1 36.6 114 GLY B O 1
ATOM 1856 N N . MET B 1 115 ? 16.476 -8.638 -3.369 1 36.55 115 MET B N 1
ATOM 1857 C CA . MET B 1 115 ? 16.287 -8.286 -1.964 1 36.55 115 MET B CA 1
ATOM 1858 C C . MET B 1 115 ? 16.021 -9.53 -1.123 1 36.55 115 MET B C 1
ATOM 1860 O O . MET B 1 115 ? 15.05 -10.251 -1.362 1 36.55 115 MET B O 1
ATOM 1864 N N . VAL B 1 116 ? 17.161 -10.151 -0.607 1 32.76 116 VAL B N 1
ATOM 1865 C CA . VAL B 1 116 ? 17.245 -11.309 0.277 1 32.76 116 VAL B CA 1
ATOM 1866 C C . VAL B 1 116 ? 16.149 -11.231 1.337 1 32.76 116 VAL B C 1
ATOM 1868 O O . VAL B 1 116 ? 16.109 -10.287 2.129 1 32.76 116 VAL B O 1
ATOM 1871 N N . VAL B 1 117 ? 15.079 -11.704 1.116 1 37.68 117 VAL B N 1
ATOM 1872 C CA . VAL B 1 117 ? 14.268 -12.042 2.281 1 37.68 117 VAL B CA 1
ATOM 1873 C C . VAL B 1 117 ? 15.113 -12.812 3.293 1 37.68 117 VAL B C 1
ATOM 1875 O O . VAL B 1 117 ? 15.988 -13.594 2.914 1 37.68 117 VAL B O 1
ATOM 1878 N N . PRO B 1 118 ? 15.305 -12.475 4.443 1 31.88 118 PRO B N 1
ATOM 1879 C CA . PRO B 1 118 ? 16.133 -13.336 5.291 1 31.88 118 PRO B CA 1
ATOM 1880 C C . PRO B 1 118 ? 15.801 -14.817 5.13 1 31.88 118 PRO B C 1
ATOM 1882 O O . PRO B 1 118 ? 14.667 -15.166 4.791 1 31.88 118 PRO B O 1
ATOM 1885 N N . SER B 1 119 ? 16.892 -15.633 4.88 1 31.02 119 SER B N 1
ATOM 1886 C CA . SER B 1 119 ? 17.045 -17.067 4.655 1 31.02 119 SER B CA 1
ATOM 1887 C C . SER B 1 119 ? 16.044 -17.865 5.483 1 31.02 119 SER B C 1
ATOM 1889 O O . SER B 1 119 ? 15.988 -19.093 5.384 1 31.02 119 SER B O 1
ATOM 1891 N N . LYS B 1 120 ? 15.631 -17.426 6.617 1 35.19 120 LYS B N 1
ATOM 1892 C CA . LYS B 1 120 ? 14.85 -18.4 7.375 1 35.19 120 LYS B CA 1
ATOM 1893 C C . LYS B 1 120 ? 13.604 -18.825 6.604 1 35.19 120 LYS B C 1
ATOM 1895 O O . LYS B 1 120 ? 12.849 -19.686 7.06 1 35.19 120 LYS B O 1
ATOM 1900 N N . PHE B 1 121 ? 13.25 -18.021 5.616 1 31.85 121 PHE B N 1
ATOM 1901 C CA . PHE B 1 121 ? 12.088 -18.493 4.873 1 31.85 121 PHE B CA 1
ATOM 1902 C C . PHE B 1 121 ? 12.507 -19.441 3.756 1 31.85 121 PHE B C 1
ATOM 1904 O O . PHE B 1 121 ? 11.711 -19.752 2.868 1 31.85 121 PHE B O 1
ATOM 1911 N N . ASP B 1 122 ? 13.787 -19.639 3.559 1 31.03 122 ASP B N 1
ATOM 1912 C CA . ASP B 1 122 ? 14.238 -20.688 2.649 1 31.03 122 ASP B CA 1
ATOM 1913 C C . ASP B 1 122 ? 13.571 -22.022 2.976 1 31.03 122 ASP B C 1
ATOM 1915 O O . ASP B 1 122 ? 13.873 -23.042 2.352 1 31.03 122 ASP B O 1
ATOM 1919 N N . ASN B 1 123 ? 13.093 -22.072 4.164 1 31.86 123 ASN B N 1
ATOM 1920 C CA . ASN B 1 123 ? 12.586 -23.407 4.465 1 31.86 123 ASN B CA 1
ATOM 1921 C C . ASN B 1 123 ? 11.414 -23.778 3.561 1 31.86 123 ASN B C 1
ATOM 1923 O O . ASN B 1 123 ? 10.714 -24.76 3.817 1 31.86 123 ASN B O 1
ATOM 1927 N N . CYS B 1 124 ? 11.161 -22.891 2.642 1 33.91 124 CYS B N 1
ATOM 1928 C CA . CYS B 1 124 ? 10.022 -23.316 1.835 1 33.91 124 CYS B CA 1
ATOM 1929 C C . CYS B 1 124 ? 10.383 -24.521 0.975 1 33.91 124 CYS B C 1
ATOM 1931 O O . CYS B 1 124 ? 9.523 -25.082 0.293 1 33.91 124 CYS B O 1
ATOM 1933 N N . GLU B 1 125 ? 11.657 -24.74 0.656 1 31.1 125 GLU B N 1
ATOM 1934 C CA . GLU B 1 125 ? 11.942 -25.843 -0.257 1 31.1 125 GLU B CA 1
ATOM 1935 C C . GLU B 1 125 ? 11.645 -27.19 0.395 1 31.1 125 GLU B C 1
ATOM 1937 O O . GLU B 1 125 ? 11.369 -28.173 -0.297 1 31.1 125 GLU B O 1
A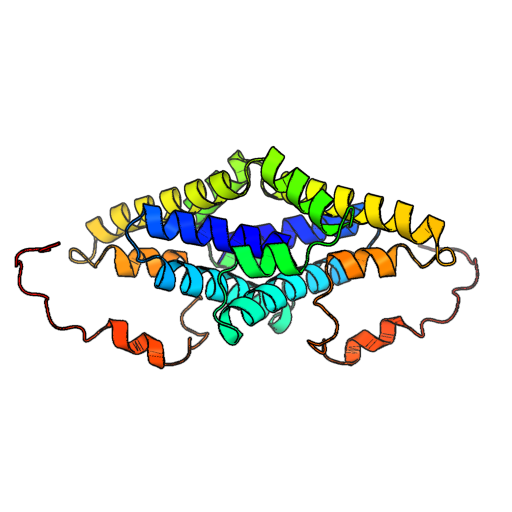TOM 1942 N N . HIS B 1 126 ? 12.129 -27.421 1.618 1 31.64 126 HIS B N 1
ATOM 1943 C CA . HIS B 1 126 ? 12.353 -28.821 1.96 1 31.64 126 HIS B CA 1
ATOM 1944 C C . HIS B 1 126 ? 11.091 -29.456 2.536 1 31.64 126 HIS B C 1
ATOM 1946 O O . HIS B 1 126 ? 11.168 -30.285 3.445 1 31.64 126 HIS B O 1
ATOM 1952 N N . SER B 1 127 ? 9.905 -28.851 2.49 1 28.39 127 SER B N 1
ATOM 1953 C CA . SER B 1 127 ? 9.017 -29.775 3.188 1 28.39 127 SER B CA 1
ATOM 1954 C C . SER B 1 127 ? 8.872 -31.086 2.423 1 28.39 127 SER B C 1
ATOM 1956 O O . SER B 1 127 ? 8.704 -31.083 1.201 1 28.39 127 SER B O 1
ATOM 1958 N N . PRO B 1 128 ? 9.265 -32.173 2.987 1 30.26 128 PRO B N 1
ATOM 1959 C CA . PRO B 1 128 ? 9.121 -33.494 2.371 1 30.26 128 PRO B CA 1
ATOM 1960 C C . PRO B 1 128 ? 7.744 -33.708 1.748 1 30.26 128 PRO B C 1
ATOM 1962 O O . PRO B 1 128 ? 6.78 -33.036 2.125 1 30.26 128 PRO B O 1
ATOM 1965 N N . PRO B 1 129 ? 7.593 -34.369 0.669 1 28.83 129 PRO B N 1
ATOM 1966 C CA . PRO B 1 129 ? 6.342 -34.736 0 1 28.83 129 PRO B CA 1
ATOM 1967 C C . PRO B 1 129 ? 5.313 -35.331 0.959 1 28.83 129 PRO B C 1
ATOM 1969 O O . PRO B 1 129 ? 5.624 -36.264 1.703 1 28.83 129 PRO B O 1
ATOM 1972 N N . LEU B 1 130 ? 4.444 -34.543 1.657 1 28.35 130 LEU B N 1
ATOM 1973 C CA . LEU B 1 130 ? 3.423 -35.078 2.551 1 28.35 130 LEU B CA 1
ATOM 1974 C C . LEU B 1 130 ? 2.727 -36.281 1.923 1 28.35 130 LEU B C 1
ATOM 1976 O O . LEU B 1 130 ? 2.422 -36.273 0.728 1 28.35 130 LEU B O 1
ATOM 1980 N N . THR B 1 131 ? 2.993 -37.43 2.451 1 27.12 131 THR B N 1
ATOM 1981 C CA . THR B 1 131 ? 2.182 -38.617 2.204 1 27.12 131 THR B CA 1
ATOM 1982 C C . THR B 1 131 ? 0.696 -38.27 2.224 1 27.12 131 THR B C 1
ATOM 1984 O O . THR B 1 131 ? 0.285 -37.315 2.886 1 27.12 131 THR B O 1
ATOM 1987 N N . PRO B 1 132 ? -0.233 -38.851 1.34 1 29.09 132 PRO B N 1
ATOM 1988 C CA . PRO B 1 132 ? -1.658 -38.646 1.069 1 29.09 132 PRO B CA 1
ATOM 1989 C C . PRO B 1 132 ? -2.523 -38.785 2.32 1 29.09 132 PRO B C 1
ATOM 1991 O O . PRO B 1 132 ? -3.752 -38.717 2.235 1 29.09 132 PRO B O 1
ATOM 1994 N N . GLY B 1 133 ? -1.947 -39.035 3.542 1 24.37 133 GLY B N 1
ATOM 1995 C CA . GLY B 1 133 ? -2.833 -39.503 4.596 1 24.37 133 GLY B CA 1
ATOM 1996 C C . GLY B 1 133 ? -3.897 -38.49 4.975 1 24.37 133 GLY B C 1
ATOM 1997 O O . GLY B 1 133 ? -3.834 -37.331 4.559 1 24.37 133 GLY B O 1
ATOM 1998 N N . THR B 1 134 ? -4.719 -38.878 6.203 1 23.31 134 THR B N 1
ATOM 1999 C CA . THR B 1 134 ? -5.954 -38.502 6.883 1 23.31 134 THR B CA 1
ATOM 2000 C C . THR B 1 134 ? -5.807 -37.14 7.556 1 23.31 134 THR B C 1
ATOM 2002 O O . THR B 1 134 ? -4.85 -36.908 8.297 1 23.31 134 THR B O 1
ATOM 2005 N N . CYS B 1 135 ? -6.027 -35.974 6.943 1 22.28 135 CYS B N 1
ATOM 2006 C CA . CYS B 1 135 ? -6.215 -34.687 7.605 1 22.28 135 CYS B CA 1
ATOM 2007 C C . CYS B 1 135 ? -7.012 -34.848 8.894 1 22.28 135 CYS B C 1
ATOM 2009 O O . CYS B 1 135 ? -8.225 -35.062 8.857 1 22.28 135 CYS B O 1
ATOM 2011 N N . GLN B 1 136 ? -6.523 -35.814 9.811 1 18.41 136 GLN B N 1
ATOM 2012 C CA . GLN B 1 136 ? -7.363 -35.942 10.997 1 18.41 136 GLN B CA 1
ATOM 2013 C C . GLN B 1 136 ? -7.409 -34.635 11.783 1 18.41 136 GLN B C 1
ATOM 2015 O O . GLN B 1 136 ? -6.369 -34.036 12.064 1 18.41 136 GLN B O 1
ATOM 2020 N N . PHE B 1 137 ? -8.752 -34.109 12.141 1 18.39 137 PHE B N 1
ATOM 2021 C CA . PHE B 1 137 ? -9.133 -33.166 13.186 1 18.39 137 PHE B CA 1
ATOM 2022 C C . PHE B 1 137 ? -8.584 -33.606 14.538 1 18.39 137 PHE B C 1
ATOM 2024 O O . PHE B 1 137 ? -8.544 -34.801 14.839 1 18.39 137 PHE B O 1
#

Organism: Panagrellus redivivus (NCBI:txid6233)

Nearest PDB structures (foldseek):
  6lhm-assembly2_B  TM=9.757E-01  e=1.766E-06  Homo sapiens
  5bsh-assembly1_D  TM=9.904E-01  e=3.288E-06  Medicago truncatula
  5uau-assembly1_C  TM=9.724E-01  e=2.728E-06  Homo sapiens
  6xp2-assembly1_A  TM=9.811E-01  e=3.288E-06  Homo sapiens
  2rcy-assembly1_B-2  TM=9.474E-01  e=2.888E-04  Plasmodium falciparum 3D7